Protein AF-0000000083256290 (afdb_homodimer)

Organism: NCBI:txid94136

InterPro domains:
  IPR003718 OsmC/Ohr conserved domain [PF02566] (26-120)
  IPR015946 K homology domain-like, alpha/beta [G3DSA:3.30.300.20] (1-126)
  IPR036102 OsmC/Ohr superfamily [SSF82784] (23-125)

pLDDT: mean 97.69, std 2.99, range [79.75, 98.94]

Sequence (258 aa):
MKFNVTDQHVTTDLEYDQLVISGDESEGFRPFQLMMSSLAGCSVLVYKRILQKQKIEYDEMTVEAEVQRSDDAVNKIEKVNLHFKVTGHNLNEEKLQKSLNTASKNCSMVQSVVPTIEVEETVEAINKEMKFNVTDQHVTTDLEYDQLVISGDESEGFRPFQLMMSSLAGCSVLVYKRILQKQKIEYDEMTVEAEVQRSDDAVNKIEKVNLHFKVTGHNLNEEKLQKSLNTASKNCSMVQSVVPTIEVEETVEAINKE

Foldseek 3Di:
DDWDDDPAWIWDQDPVGIATEGPDVVRHPHPVNVLQCLLQVLLVVLLVVLCVVVVNDFDDKDWDKDFDFDPDPVGHTAEIEIEMETEHAPDDQVVSAVSSVVSCVVRPSNVVCPPSYHYHYHYDYHHDD/DDWDDDPAWIWDQDPVGIATEGPDVVRHPHPVNVLQCLLQVLLVVLLVVLCVVVVNDFDDKDWDKDFDFDPDPVGHTAEIEIEMETEHAPDDQVVSQVSSVVSCVVRPSNVVCPPSYHYHYHYDYHHDD

Structure (mmCIF, N/CA/C/O backbone):
data_AF-0000000083256290-model_v1
#
loop_
_entity.id
_entity.type
_entity.pdbx_description
1 polymer 'Osmotically inducible protein C'
#
loop_
_atom_site.group_PDB
_atom_site.id
_atom_site.type_symbol
_atom_site.label_atom_id
_atom_site.label_alt_id
_atom_site.label_comp_id
_atom_site.label_asym_id
_atom_site.label_entity_id
_atom_site.label_seq_id
_atom_site.pdbx_PDB_ins_code
_atom_site.Cartn_x
_atom_site.Cartn_y
_atom_site.Cartn_z
_atom_site.occupancy
_atom_site.B_iso_or_equiv
_atom_site.auth_seq_id
_atom_site.auth_comp_id
_atom_site.auth_asym_id
_atom_site.auth_atom_id
_atom_site.pdbx_PDB_model_num
ATOM 1 N N . MET A 1 1 ? -2.695 11.242 -8.047 1 97.75 1 MET A N 1
ATOM 2 C CA . MET A 1 1 ? -3.895 10.906 -7.281 1 97.75 1 MET A CA 1
ATOM 3 C C . MET A 1 1 ? -4.207 12 -6.262 1 97.75 1 MET A C 1
ATOM 5 O O . MET A 1 1 ? -3.297 12.656 -5.754 1 97.75 1 MET A O 1
ATOM 9 N N . LYS A 1 2 ? -5.488 12.148 -6.059 1 98.75 2 LYS A N 1
ATOM 10 C CA . LYS A 1 2 ? -5.918 13.172 -5.102 1 98.75 2 LYS A CA 1
ATOM 11 C C . LYS A 1 2 ? -6.691 12.547 -3.943 1 98.75 2 LYS A C 1
ATOM 13 O O . LYS A 1 2 ? -7.531 11.672 -4.148 1 98.75 2 LYS A O 1
ATOM 18 N N . PHE A 1 3 ? -6.367 13.031 -2.762 1 98.88 3 PHE A N 1
ATOM 19 C CA . PHE A 1 3 ? -7.023 12.57 -1.542 1 98.88 3 PHE A CA 1
ATOM 20 C C . PHE A 1 3 ? -7.734 13.719 -0.842 1 98.88 3 PHE A C 1
ATOM 22 O O . PHE A 1 3 ? -7.168 14.805 -0.681 1 98.88 3 PHE A O 1
ATOM 29 N N . ASN A 1 4 ? 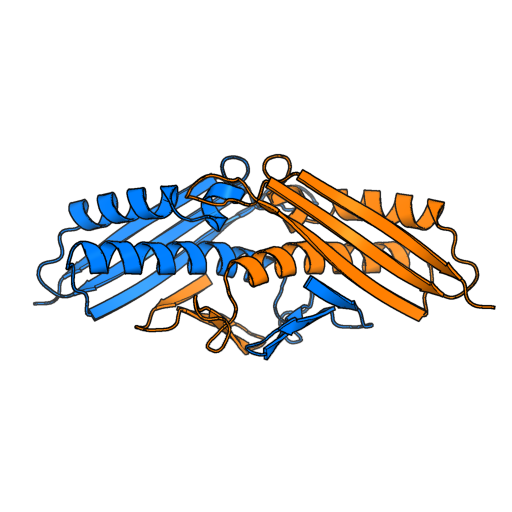-8.914 13.477 -0.426 1 98.38 4 ASN A N 1
ATOM 30 C CA . ASN A 1 4 ? -9.695 14.43 0.359 1 98.38 4 ASN A CA 1
ATOM 31 C C . ASN A 1 4 ? -9.742 14.031 1.832 1 98.38 4 ASN A C 1
ATOM 33 O O . ASN A 1 4 ? -10.031 12.875 2.16 1 98.38 4 ASN A O 1
ATOM 37 N N . VAL A 1 5 ? -9.516 14.953 2.652 1 97.19 5 VAL A N 1
ATOM 38 C CA . VAL A 1 5 ? -9.422 14.672 4.082 1 97.19 5 VAL A CA 1
ATOM 39 C C . VAL A 1 5 ? -10.633 15.258 4.801 1 97.19 5 VAL A C 1
ATOM 41 O O . VAL A 1 5 ? -10.891 16.453 4.727 1 97.19 5 VAL A O 1
ATOM 44 N N . THR A 1 6 ? -11.305 14.492 5.457 1 87.62 6 THR A N 1
ATOM 45 C CA . THR A 1 6 ? -12.383 14.938 6.336 1 87.62 6 THR A CA 1
ATOM 46 C C . THR A 1 6 ? -12.062 14.617 7.793 1 87.62 6 THR A C 1
ATOM 48 O O . THR A 1 6 ? -10.953 14.164 8.102 1 87.62 6 THR A O 1
ATOM 51 N N . ASP A 1 7 ? -12.906 14.93 8.734 1 80.38 7 ASP A N 1
ATOM 52 C CA . ASP A 1 7 ? -12.641 14.727 10.156 1 80.38 7 ASP A CA 1
ATOM 53 C C . ASP A 1 7 ? -12.375 13.258 10.461 1 80.38 7 ASP A C 1
ATOM 55 O O . ASP A 1 7 ? -11.531 12.93 11.289 1 80.38 7 ASP A O 1
ATOM 59 N N . GLN A 1 8 ? -13.07 12.469 9.758 1 79.75 8 GLN A N 1
ATOM 60 C CA . GLN A 1 8 ? -12.984 11.07 10.18 1 79.75 8 GLN A CA 1
ATOM 61 C C . GLN A 1 8 ? -12.25 10.227 9.133 1 79.75 8 GLN A C 1
ATOM 63 O O . GLN A 1 8 ? -11.688 9.18 9.461 1 79.75 8 GLN A O 1
ATOM 68 N N . HIS A 1 9 ? -12.312 10.695 7.879 1 90.81 9 HIS A N 1
ATOM 69 C CA . HIS A 1 9 ? -11.891 9.812 6.805 1 90.81 9 HIS A CA 1
ATOM 70 C C . HIS A 1 9 ? -10.961 10.531 5.832 1 90.81 9 HIS A C 1
ATOM 72 O O . HIS A 1 9 ? -10.992 11.758 5.727 1 90.81 9 HIS A O 1
ATOM 78 N N . VAL A 1 10 ? -10.109 9.773 5.25 1 98.25 10 VAL A N 1
ATOM 79 C CA . VAL A 1 10 ? -9.398 10.148 4.031 1 98.25 10 VAL A CA 1
ATOM 80 C C . VAL A 1 10 ? -9.992 9.391 2.84 1 98.25 10 VAL A C 1
ATOM 82 O O . VAL A 1 10 ? -10.188 8.18 2.904 1 98.25 10 VAL A O 1
ATOM 85 N N . THR A 1 11 ? -10.336 10.109 1.812 1 98.69 11 THR A N 1
ATOM 86 C CA . THR A 1 11 ? -10.953 9.414 0.689 1 98.69 11 THR A CA 1
ATOM 87 C C . THR A 1 11 ? -10.25 9.773 -0.619 1 98.69 11 THR A C 1
ATOM 89 O O . THR A 1 11 ? -9.664 10.852 -0.74 1 98.69 11 THR A O 1
ATOM 92 N N . THR A 1 12 ? -10.281 8.906 -1.549 1 98.75 12 THR A N 1
ATOM 93 C CA . THR A 1 12 ? -9.883 9.148 -2.932 1 98.75 12 THR A CA 1
ATOM 94 C C . THR A 1 12 ? -10.859 8.492 -3.9 1 98.75 12 THR A C 1
ATOM 96 O O . THR A 1 12 ? -11.328 7.375 -3.658 1 98.75 12 THR A O 1
ATOM 99 N N . ASP A 1 13 ? -11.234 9.195 -4.934 1 98.31 13 ASP A N 1
ATOM 100 C CA . ASP A 1 13 ? -12.141 8.688 -5.957 1 98.31 13 ASP A CA 1
ATOM 101 C C . ASP A 1 13 ? -11.367 8.07 -7.121 1 98.31 13 ASP A C 1
ATOM 103 O O . ASP A 1 13 ? -10.586 8.75 -7.781 1 98.31 13 ASP A O 1
ATOM 107 N N . LEU A 1 14 ? -11.656 6.77 -7.293 1 98.62 14 LEU A N 1
ATOM 108 C CA . LEU A 1 14 ? -11 6.039 -8.367 1 98.62 14 LEU A CA 1
ATOM 109 C C . LEU A 1 14 ? -12.023 5.465 -9.344 1 98.62 14 LEU A C 1
ATOM 111 O O . LEU A 1 14 ? -13.234 5.543 -9.094 1 98.62 14 LEU A O 1
ATOM 115 N N . GLU A 1 15 ? -11.578 4.949 -10.469 1 98.25 15 GLU A N 1
ATOM 116 C CA . GLU A 1 15 ? -12.477 4.438 -11.508 1 98.25 15 GLU A CA 1
ATOM 117 C C . GLU A 1 15 ? -13.391 3.348 -10.953 1 98.25 15 GLU A C 1
ATOM 119 O O . GLU A 1 15 ? -14.594 3.344 -11.227 1 98.25 15 GLU A O 1
ATOM 124 N N . TYR A 1 16 ? -12.875 2.451 -10.219 1 98.25 16 TYR A N 1
ATOM 125 C CA . TYR A 1 16 ? -13.625 1.317 -9.688 1 98.25 16 TYR A CA 1
ATOM 126 C C . TYR A 1 16 ? -14.633 1.772 -8.641 1 98.25 16 TYR A C 1
ATOM 128 O O . TYR A 1 16 ? -15.797 1.353 -8.664 1 98.25 16 TYR A O 1
ATOM 136 N N . ASP A 1 17 ? -14.102 2.604 -7.695 1 98.38 17 ASP A N 1
ATOM 137 C CA . ASP A 1 17 ? -14.914 3.055 -6.57 1 98.38 17 ASP A CA 1
ATOM 138 C C . ASP A 1 17 ? -14.172 4.102 -5.738 1 98.38 17 ASP A C 1
ATOM 140 O O . ASP A 1 17 ? -13.031 4.438 -6.039 1 98.38 17 ASP A O 1
ATOM 144 N N . GLN A 1 18 ? -14.938 4.605 -4.758 1 98.38 18 GLN A N 1
ATOM 145 C CA . GLN A 1 18 ? -14.266 5.426 -3.75 1 98.38 18 GLN A CA 1
ATOM 146 C C . GLN A 1 18 ? -13.578 4.555 -2.705 1 98.38 18 GLN A C 1
ATOM 148 O O . GLN A 1 18 ? -14.133 3.553 -2.254 1 98.38 18 GLN A O 1
ATOM 153 N N . LEU A 1 19 ? -12.375 4.875 -2.441 1 98.69 19 LEU A N 1
ATOM 154 C CA . LEU A 1 19 ? -11.633 4.223 -1.366 1 98.69 19 LEU A CA 1
ATOM 155 C C . LEU A 1 19 ? -11.672 5.062 -0.095 1 98.69 19 LEU A C 1
ATOM 157 O O . LEU A 1 19 ? -11.312 6.242 -0.115 1 98.69 19 LEU A O 1
ATOM 161 N N . VAL A 1 20 ? -12.148 4.496 1.01 1 98.75 20 VAL A N 1
ATOM 162 C CA . VAL A 1 20 ? -12.227 5.168 2.303 1 98.75 20 VAL A CA 1
ATOM 163 C C . VAL A 1 20 ? -11.125 4.645 3.223 1 98.75 20 VAL A C 1
ATOM 165 O O . VAL A 1 20 ? -11.008 3.436 3.438 1 98.75 20 VAL A O 1
ATOM 168 N N . ILE A 1 21 ? -10.32 5.496 3.738 1 98.81 21 ILE A N 1
ATOM 169 C CA . ILE A 1 21 ? -9.188 5.168 4.594 1 98.81 21 ILE A CA 1
ATOM 170 C C . ILE A 1 21 ? -9.422 5.723 5.996 1 98.81 21 ILE A C 1
ATOM 172 O O . ILE A 1 21 ? -9.805 6.883 6.156 1 98.81 21 ILE A O 1
ATOM 176 N N . SER A 1 22 ? -9.203 4.906 7.023 1 98.31 22 SER A N 1
ATOM 177 C CA . SER A 1 22 ? -9.422 5.32 8.406 1 98.31 22 SER A CA 1
ATOM 178 C C . SER A 1 22 ? -8.492 4.586 9.359 1 98.31 22 SER A C 1
ATOM 180 O O . SER A 1 22 ? -7.992 3.502 9.039 1 98.31 22 SER A O 1
ATOM 182 N N . GLY A 1 23 ? -8.172 5.254 10.445 1 96.12 23 GLY A N 1
ATOM 183 C CA . GLY A 1 23 ? -7.48 4.559 11.516 1 96.12 23 GLY A CA 1
ATOM 184 C C . GLY A 1 23 ? -8.352 3.551 12.242 1 96.12 23 GLY A C 1
ATOM 185 O O . GLY A 1 23 ? -7.848 2.633 12.891 1 96.12 23 GLY A O 1
ATOM 186 N N . ASP A 1 24 ? -9.648 3.76 12.164 1 95.94 24 ASP A N 1
ATOM 187 C CA . ASP A 1 24 ? -10.641 2.836 12.711 1 95.94 24 ASP A CA 1
ATOM 188 C C . ASP A 1 24 ? -11.109 1.843 11.648 1 95.94 24 ASP A C 1
ATOM 190 O O . ASP A 1 24 ? -11.773 2.223 10.68 1 95.94 24 ASP A O 1
ATOM 194 N N . GLU A 1 25 ? -10.852 0.589 11.852 1 96.06 25 GLU A N 1
ATOM 195 C CA . GLU A 1 25 ? -11.062 -0.43 10.828 1 96.06 25 GLU A CA 1
ATOM 196 C C . GLU A 1 25 ? -12.547 -0.651 10.562 1 96.06 25 GLU A C 1
ATOM 198 O O . GLU A 1 25 ? -12.922 -1.276 9.57 1 96.06 25 GLU A O 1
ATOM 203 N N . SER A 1 26 ? -13.43 -0.133 11.453 1 97.19 26 SER A N 1
ATOM 204 C CA . SER A 1 26 ? -14.867 -0.246 11.211 1 97.19 26 SER A CA 1
ATOM 205 C C . SER A 1 26 ? -15.367 0.887 10.32 1 97.19 26 SER A C 1
ATOM 207 O O . SER A 1 26 ? -16.484 0.824 9.789 1 97.19 26 SER A O 1
ATOM 209 N N . GLU A 1 27 ? -14.547 1.894 10.086 1 97.38 27 GLU A N 1
ATOM 210 C CA . GLU A 1 27 ? -15 3.09 9.375 1 97.38 27 GLU A CA 1
ATOM 211 C C . GLU A 1 27 ? -14.281 3.238 8.039 1 97.38 27 GLU A C 1
ATOM 213 O O . GLU A 1 27 ? -14.586 4.152 7.266 1 97.38 27 GLU A O 1
ATOM 218 N N . GLY A 1 28 ? -13.328 2.438 7.695 1 98.19 28 GLY A N 1
ATOM 219 C CA . GLY A 1 28 ? -12.531 2.461 6.48 1 98.19 28 GLY A CA 1
ATOM 220 C C . GLY A 1 28 ? -11.398 1.451 6.492 1 98.19 28 GLY A C 1
ATOM 221 O O . GLY A 1 28 ? -11.18 0.77 7.496 1 98.19 28 GLY A O 1
ATOM 222 N N . PHE A 1 29 ? -10.688 1.367 5.371 1 98.81 29 PHE A N 1
ATOM 223 C CA . PHE A 1 29 ? -9.516 0.507 5.297 1 98.81 29 PHE A CA 1
ATOM 224 C C . PHE A 1 29 ? -8.32 1.159 5.984 1 98.81 29 PHE A C 1
ATOM 226 O O . PHE A 1 29 ? -8.055 2.348 5.785 1 98.81 29 PHE A O 1
ATOM 233 N N . ARG A 1 30 ? -7.629 0.439 6.785 1 98.56 30 ARG A N 1
ATOM 234 C CA . ARG A 1 30 ? -6.426 0.954 7.43 1 98.56 30 ARG A CA 1
ATOM 235 C C . ARG A 1 30 ? -5.258 1 6.449 1 98.56 30 ARG A C 1
ATOM 237 O O . ARG A 1 30 ? -5.141 0.14 5.578 1 98.56 30 ARG A O 1
ATOM 244 N N . PRO A 1 31 ? -4.367 1.972 6.66 1 98.75 31 PRO A N 1
ATOM 245 C CA . PRO A 1 31 ? -3.205 2.057 5.773 1 98.75 31 PRO A CA 1
ATOM 246 C C . PRO A 1 31 ? -2.4 0.76 5.727 1 98.75 31 PRO A C 1
ATOM 248 O O . PRO A 1 31 ? -1.951 0.347 4.656 1 98.75 31 PRO A O 1
ATOM 251 N N . PHE A 1 32 ? -2.246 0.074 6.812 1 98.88 32 PHE A N 1
ATOM 252 C CA . PHE A 1 32 ? -1.541 -1.201 6.871 1 98.88 32 PHE A CA 1
ATOM 253 C C . PHE A 1 32 ? -2.211 -2.232 5.969 1 98.88 32 PHE A C 1
ATOM 255 O O . PHE A 1 32 ? -1.539 -2.926 5.203 1 98.88 32 PHE A O 1
ATOM 262 N N . GLN A 1 33 ? -3.484 -2.318 6.066 1 98.94 33 GLN A N 1
ATOM 263 C CA . GLN A 1 33 ? -4.246 -3.248 5.238 1 98.94 33 GLN A CA 1
ATOM 264 C C . GLN A 1 33 ? -4.039 -2.957 3.756 1 98.94 33 GLN A C 1
ATOM 266 O O . GLN A 1 33 ? -3.904 -3.881 2.951 1 98.94 33 GLN A O 1
ATOM 271 N N . LEU A 1 34 ? -4.016 -1.672 3.418 1 98.94 34 LEU A N 1
ATOM 272 C CA . LEU A 1 34 ? -3.826 -1.261 2.031 1 98.94 34 LEU A CA 1
ATOM 273 C C . LEU A 1 34 ? -2.418 -1.599 1.555 1 98.94 34 LEU A C 1
ATOM 275 O O . LEU A 1 34 ? -2.229 -2.018 0.41 1 98.94 34 LEU A O 1
ATOM 279 N N . MET A 1 35 ? -1.383 -1.467 2.379 1 98.94 35 MET A N 1
ATOM 280 C CA . MET A 1 35 ? -0.012 -1.845 2.045 1 98.94 35 MET A CA 1
ATOM 281 C C . MET A 1 35 ? 0.084 -3.338 1.748 1 98.94 35 MET A C 1
ATOM 283 O O . MET A 1 35 ? 0.618 -3.734 0.711 1 98.94 35 MET A O 1
ATOM 287 N N . MET A 1 36 ? -0.493 -4.137 2.604 1 98.94 36 MET A N 1
ATOM 288 C CA . MET A 1 36 ? -0.457 -5.586 2.422 1 98.94 36 MET A CA 1
ATOM 289 C C . MET A 1 36 ? -1.203 -5.996 1.157 1 98.94 36 MET A C 1
ATOM 291 O O . MET A 1 36 ? -0.748 -6.871 0.418 1 98.94 36 MET A O 1
ATOM 295 N N . SER A 1 37 ? -2.309 -5.336 0.936 1 98.94 37 SER A N 1
ATOM 296 C CA . SER A 1 37 ? -3.119 -5.645 -0.238 1 98.94 37 SER A CA 1
ATOM 297 C C . SER A 1 37 ? -2.396 -5.258 -1.524 1 98.94 37 SER A C 1
ATOM 299 O O . SER A 1 37 ? -2.537 -5.934 -2.547 1 98.94 37 SER A O 1
ATOM 301 N N . SER A 1 38 ? -1.709 -4.156 -1.472 1 98.94 38 SER A N 1
ATOM 302 C CA . SER A 1 38 ? -0.907 -3.74 -2.617 1 98.94 38 SER A CA 1
ATOM 303 C C . SER A 1 38 ? 0.155 -4.781 -2.957 1 98.94 38 SER A C 1
ATOM 305 O O . SER A 1 38 ? 0.247 -5.23 -4.102 1 98.94 38 SER A O 1
ATOM 307 N N . LEU A 1 39 ? 0.9 -5.246 -1.945 1 98.94 39 LEU A N 1
ATOM 308 C CA . LEU A 1 39 ? 1.988 -6.195 -2.146 1 98.94 39 LEU A CA 1
ATOM 309 C C . LEU A 1 39 ? 1.449 -7.555 -2.584 1 98.94 39 LEU A C 1
ATOM 311 O O . LEU A 1 39 ? 1.878 -8.102 -3.604 1 98.94 39 LEU A O 1
ATOM 315 N N . ALA A 1 40 ? 0.493 -8.055 -1.849 1 98.88 40 ALA A N 1
ATOM 316 C CA . ALA A 1 40 ? -0.068 -9.367 -2.16 1 98.88 40 ALA A CA 1
ATOM 317 C C . ALA A 1 40 ? -0.78 -9.352 -3.51 1 98.88 40 ALA A C 1
ATOM 319 O O . ALA A 1 40 ? -0.59 -10.258 -4.328 1 98.88 40 ALA A O 1
ATOM 320 N N . GLY A 1 41 ? -1.58 -8.312 -3.719 1 98.69 41 GLY A N 1
ATOM 321 C CA . GLY A 1 41 ? -2.316 -8.211 -4.969 1 98.69 41 GLY A CA 1
ATOM 322 C C . GLY A 1 41 ? -1.418 -8.164 -6.188 1 98.69 41 GLY A C 1
ATOM 323 O O . GLY A 1 41 ? -1.675 -8.852 -7.184 1 98.69 41 GLY A O 1
ATOM 324 N N . CYS A 1 42 ? -0.399 -7.34 -6.152 1 98.56 42 CYS A N 1
ATOM 325 C CA . CYS A 1 42 ? 0.537 -7.234 -7.266 1 98.56 42 CYS A CA 1
ATOM 326 C C . CYS A 1 42 ? 1.238 -8.562 -7.516 1 98.56 42 CYS A C 1
ATOM 328 O O . CYS A 1 42 ? 1.365 -9 -8.664 1 98.56 42 CYS A O 1
ATOM 330 N N . SER A 1 43 ? 1.744 -9.164 -6.418 1 98.62 43 SER A N 1
ATOM 331 C CA . SER A 1 43 ? 2.436 -10.445 -6.539 1 98.62 43 SER A CA 1
ATOM 332 C C . SER A 1 43 ? 1.542 -11.492 -7.188 1 98.62 43 SER A C 1
ATOM 334 O O . SER A 1 43 ? 1.98 -12.227 -8.078 1 98.62 43 SER A O 1
ATOM 336 N N . VAL A 1 44 ? 0.301 -11.555 -6.781 1 98.75 44 VAL A N 1
ATOM 337 C CA . VAL A 1 44 ? -0.639 -12.539 -7.301 1 98.75 44 VAL A CA 1
ATOM 338 C C . VAL A 1 44 ? -0.889 -12.281 -8.789 1 98.75 44 VAL A C 1
ATOM 340 O O . VAL A 1 44 ? -0.888 -13.219 -9.594 1 98.75 44 VAL A O 1
ATOM 343 N N . LEU A 1 45 ? -1.131 -11.055 -9.156 1 98.12 45 LEU A N 1
ATOM 344 C CA . LEU A 1 45 ? -1.463 -10.719 -10.531 1 98.12 45 LEU A CA 1
ATOM 345 C C . LEU A 1 45 ? -0.315 -11.078 -11.469 1 98.12 45 LEU A C 1
ATOM 347 O O . LEU A 1 45 ? -0.539 -11.625 -12.555 1 98.12 45 LEU A O 1
ATOM 351 N N . VAL A 1 46 ? 0.908 -10.75 -11.109 1 98.19 46 VAL A N 1
ATOM 352 C CA . VAL A 1 46 ? 2.066 -11.094 -11.93 1 98.19 46 VAL A CA 1
ATOM 353 C C . VAL A 1 46 ? 2.225 -12.609 -11.977 1 98.19 46 VAL A C 1
ATOM 355 O O . VAL A 1 46 ? 2.494 -13.18 -13.039 1 98.19 46 VAL A O 1
ATOM 358 N N . TYR A 1 47 ? 2.016 -13.25 -10.805 1 98.69 47 TYR A N 1
ATOM 359 C CA . TYR A 1 47 ? 2.139 -14.703 -10.719 1 98.69 47 TYR A CA 1
ATOM 360 C C . TYR A 1 47 ? 1.142 -15.383 -11.648 1 98.69 47 TYR A C 1
ATOM 362 O O . TYR A 1 47 ? 1.502 -16.297 -12.391 1 98.69 47 TYR A O 1
ATOM 370 N N . LYS A 1 48 ? -0.045 -14.969 -11.656 1 97.94 48 LYS A N 1
ATOM 371 C CA . LYS A 1 48 ? -1.076 -15.523 -12.531 1 97.94 48 LYS A CA 1
ATOM 372 C C . LYS A 1 48 ? -0.669 -15.414 -13.992 1 97.94 48 LYS A C 1
ATOM 374 O O . LYS A 1 48 ? -0.854 -16.359 -14.766 1 97.94 48 LYS A O 1
ATOM 379 N N . ARG A 1 49 ? -0.152 -14.297 -14.344 1 97.06 49 ARG A N 1
ATOM 380 C CA . ARG A 1 49 ? 0.268 -14.086 -15.727 1 97.06 49 ARG A CA 1
ATOM 381 C C . ARG A 1 49 ? 1.367 -15.062 -16.125 1 97.06 49 ARG A C 1
ATOM 383 O O . ARG A 1 49 ? 1.348 -15.617 -17.219 1 97.06 49 ARG A O 1
ATOM 390 N N . ILE A 1 50 ? 2.281 -15.219 -15.25 1 98.25 50 ILE A N 1
ATOM 391 C CA . ILE A 1 50 ? 3.41 -16.094 -15.523 1 98.25 50 ILE A CA 1
ATOM 392 C C . ILE A 1 50 ? 2.92 -17.547 -15.641 1 98.25 50 ILE A C 1
ATOM 394 O O . ILE A 1 50 ? 3.316 -18.266 -16.562 1 98.25 50 ILE A O 1
ATOM 398 N N . LEU A 1 51 ? 2.045 -17.969 -14.719 1 97.88 51 LEU A N 1
ATOM 399 C CA . LEU A 1 51 ? 1.493 -19.328 -14.781 1 97.88 51 LEU A CA 1
ATOM 400 C C . LEU A 1 51 ? 0.741 -19.531 -16.094 1 97.88 51 LEU A C 1
ATOM 402 O O . LEU A 1 51 ? 0.852 -20.594 -16.703 1 97.88 51 LEU A O 1
ATOM 406 N N . GLN A 1 52 ? -0.006 -18.547 -16.453 1 97.12 52 GLN A N 1
ATOM 407 C CA . GLN A 1 52 ? -0.746 -18.609 -17.719 1 97.12 52 GLN A CA 1
ATOM 408 C C . GLN A 1 52 ? 0.2 -18.781 -18.906 1 97.12 52 GLN A C 1
ATOM 410 O O . GLN A 1 52 ? -0.038 -19.609 -19.781 1 97.12 52 GLN A O 1
ATOM 415 N N . LYS A 1 53 ? 1.238 -18.031 -18.938 1 97.88 53 LYS A N 1
ATOM 416 C CA . LYS A 1 53 ? 2.229 -18.094 -20.016 1 97.88 53 LYS A CA 1
ATOM 417 C C . LYS A 1 53 ? 2.877 -19.484 -20.078 1 97.88 53 LYS A C 1
ATOM 419 O O . LYS A 1 53 ? 3.211 -19.969 -21.156 1 97.88 53 LYS A O 1
ATOM 424 N N . GLN A 1 54 ? 3.025 -20.078 -18.953 1 97.75 54 GLN A N 1
ATOM 425 C CA . GLN A 1 54 ? 3.668 -21.391 -18.859 1 97.75 54 GLN A CA 1
ATOM 426 C C . GLN A 1 54 ? 2.652 -22.516 -19 1 97.75 54 GLN A C 1
ATOM 428 O O . GLN A 1 54 ? 3.006 -23.688 -18.906 1 97.75 54 GLN A O 1
ATOM 433 N N . LYS A 1 55 ? 1.395 -22.141 -19.078 1 97.31 55 LYS A N 1
ATOM 434 C CA . LYS A 1 55 ? 0.292 -23.078 -19.266 1 97.31 55 LYS A CA 1
ATOM 435 C C . LYS A 1 55 ? 0.128 -23.984 -18.047 1 97.31 55 LYS A C 1
ATOM 437 O O . LYS A 1 55 ? -0.164 -25.172 -18.188 1 97.31 55 LYS A O 1
ATOM 442 N N . ILE A 1 56 ? 0.43 -23.438 -16.969 1 97.25 56 ILE A N 1
ATOM 443 C CA . ILE A 1 56 ? 0.189 -24.156 -15.727 1 97.25 56 ILE A CA 1
ATOM 444 C C . ILE A 1 56 ? -1.234 -23.875 -15.242 1 97.25 56 ILE A C 1
ATOM 446 O O . ILE A 1 56 ? -1.585 -22.734 -14.938 1 97.25 56 ILE A O 1
ATOM 450 N N . GLU A 1 57 ? -1.966 -24.922 -15.141 1 96.06 57 GLU A N 1
ATOM 451 C CA . GLU A 1 57 ? -3.352 -24.797 -14.695 1 96.06 57 GLU A CA 1
ATOM 452 C C . GLU A 1 57 ? -3.482 -25.125 -13.203 1 96.06 57 GLU A C 1
ATOM 454 O O . GLU A 1 57 ? -2.725 -25.938 -12.672 1 96.06 57 GLU A O 1
ATOM 459 N N . TYR A 1 58 ? -4.375 -24.469 -12.594 1 97.12 58 TYR A N 1
ATOM 460 C CA . TYR A 1 58 ? -4.707 -24.734 -11.195 1 97.12 58 TYR A CA 1
ATOM 461 C C . TYR A 1 58 ? -6.184 -24.469 -10.93 1 97.12 58 TYR A C 1
ATOM 463 O O . TYR A 1 58 ? -6.871 -23.844 -11.75 1 97.12 58 TYR A O 1
ATOM 471 N N . ASP A 1 59 ? -6.77 -24.984 -9.828 1 96.06 59 ASP A N 1
ATOM 472 C CA . ASP A 1 59 ? -8.188 -24.859 -9.492 1 96.06 59 ASP A CA 1
ATOM 473 C C . ASP A 1 59 ? -8.43 -23.672 -8.57 1 96.06 59 ASP A C 1
ATOM 475 O O . ASP A 1 59 ? -9.398 -22.922 -8.758 1 96.06 59 ASP A O 1
ATOM 479 N N . GLU A 1 60 ? -7.602 -23.594 -7.477 1 96.5 60 GLU A N 1
ATOM 480 C CA . GLU A 1 60 ? -7.758 -22.562 -6.449 1 96.5 60 GLU A CA 1
ATOM 481 C C . GLU A 1 60 ? -6.402 -22.031 -5.988 1 96.5 60 GLU A C 1
ATOM 483 O O . GLU A 1 60 ? -5.41 -22.766 -5.988 1 96.5 60 GLU A O 1
ATOM 488 N N . MET A 1 61 ? -6.438 -20.812 -5.641 1 98.31 61 MET A N 1
ATOM 489 C CA . MET A 1 61 ? -5.238 -20.219 -5.066 1 98.31 61 MET A CA 1
ATOM 490 C C . MET A 1 61 ? -5.602 -19.25 -3.947 1 98.31 61 MET A C 1
ATOM 492 O O . MET A 1 61 ? -6.551 -18.469 -4.074 1 98.31 61 MET A O 1
ATOM 496 N N . THR A 1 62 ? -4.914 -19.312 -2.863 1 98.75 62 THR A N 1
ATOM 497 C CA . THR A 1 62 ? -5.02 -18.359 -1.762 1 98.75 62 THR A CA 1
ATOM 498 C C . THR A 1 62 ? -3.637 -17.891 -1.317 1 98.75 62 THR A C 1
ATOM 500 O O . THR A 1 62 ? -2.631 -18.547 -1.605 1 98.75 62 THR A O 1
ATOM 503 N N . VAL A 1 63 ? -3.617 -16.781 -0.687 1 98.88 63 VAL A N 1
ATOM 504 C CA . VAL A 1 63 ? -2.369 -16.25 -0.16 1 98.88 63 VAL A CA 1
ATOM 505 C C . VAL A 1 63 ? -2.564 -15.812 1.291 1 98.88 63 VAL A C 1
ATOM 507 O O . VAL A 1 63 ? -3.557 -15.164 1.621 1 98.88 63 VAL A O 1
ATOM 510 N N . GLU A 1 64 ? -1.659 -16.188 2.096 1 98.88 64 GLU A N 1
ATOM 511 C CA . GLU A 1 64 ? -1.601 -15.711 3.471 1 98.88 64 GLU A CA 1
ATOM 512 C C . GLU A 1 64 ? -0.428 -14.75 3.67 1 98.88 64 GLU A C 1
ATOM 514 O O . GLU A 1 64 ? 0.708 -15.07 3.312 1 98.88 64 GLU A O 1
ATOM 519 N N . ALA A 1 65 ? -0.782 -13.609 4.234 1 98.88 65 ALA A N 1
ATOM 520 C CA . ALA A 1 65 ? 0.239 -12.602 4.496 1 98.88 65 ALA A CA 1
ATOM 521 C C . ALA A 1 65 ? 0.503 -12.461 5.992 1 98.88 65 ALA A C 1
ATOM 523 O O . ALA A 1 65 ? -0.425 -12.242 6.777 1 98.88 65 ALA A O 1
ATOM 524 N N . GLU A 1 66 ? 1.749 -12.609 6.348 1 98.69 66 GLU A N 1
ATOM 525 C CA . GLU A 1 66 ? 2.217 -12.375 7.707 1 98.69 66 GLU A CA 1
ATOM 526 C C . GLU A 1 66 ? 3.252 -11.25 7.75 1 98.69 66 GLU A C 1
ATOM 528 O O . GLU A 1 66 ? 4.027 -11.086 6.809 1 98.69 66 GLU A O 1
ATOM 533 N N . VAL A 1 67 ? 3.24 -10.547 8.875 1 98.81 67 VAL A N 1
ATOM 534 C CA . VAL A 1 67 ? 4.082 -9.352 8.914 1 98.81 67 VAL A CA 1
ATOM 535 C C . VAL A 1 67 ? 4.871 -9.32 10.227 1 98.81 67 VAL A C 1
ATOM 537 O O . VAL A 1 67 ? 4.383 -9.789 11.258 1 98.81 67 VAL A O 1
ATOM 540 N N . GLN A 1 68 ? 6.094 -8.93 10.164 1 98.75 68 GLN A N 1
ATOM 541 C CA . GLN A 1 68 ? 6.895 -8.539 11.312 1 98.75 68 GLN A CA 1
ATOM 542 C C . GLN A 1 68 ? 7.117 -7.027 11.336 1 98.75 68 GLN A C 1
ATOM 544 O O . GLN A 1 68 ? 7.578 -6.449 10.352 1 98.75 68 GLN A O 1
ATOM 549 N N . ARG A 1 69 ? 6.816 -6.441 12.461 1 98.62 69 ARG A N 1
ATOM 550 C CA . ARG A 1 69 ? 6.984 -5 12.633 1 98.62 69 ARG A CA 1
ATOM 551 C C . ARG A 1 69 ? 8.062 -4.695 13.664 1 98.62 69 ARG A C 1
ATOM 553 O O . ARG A 1 69 ? 8.422 -5.555 14.477 1 98.62 69 ARG A O 1
ATOM 560 N N . SER A 1 70 ? 8.609 -3.465 13.547 1 98.5 70 SER A N 1
ATOM 561 C CA . SER A 1 70 ? 9.602 -3.039 14.523 1 98.5 70 SER A CA 1
ATOM 562 C C . SER A 1 70 ? 8.977 -2.848 15.906 1 98.5 70 SER A C 1
ATOM 564 O O . SER A 1 70 ? 7.777 -2.586 16.016 1 98.5 70 SER A O 1
ATOM 566 N N . ASP A 1 71 ? 9.742 -2.959 17.016 1 97.31 71 ASP A N 1
ATOM 567 C CA . ASP A 1 71 ? 9.242 -2.881 18.375 1 97.31 71 ASP A CA 1
ATOM 568 C C . ASP A 1 71 ? 9.336 -1.454 18.922 1 97.31 71 ASP A C 1
ATOM 570 O O . ASP A 1 71 ? 8.914 -1.182 20.047 1 97.31 71 ASP A O 1
ATOM 574 N N . ASP A 1 72 ? 9.664 -0.541 18.172 1 97.62 72 ASP A N 1
ATOM 575 C CA . ASP A 1 72 ? 9.719 0.849 18.609 1 97.62 72 ASP A CA 1
ATOM 576 C C . ASP A 1 72 ? 8.383 1.548 18.391 1 97.62 72 ASP A C 1
ATOM 578 O O . ASP A 1 72 ? 7.406 0.919 17.969 1 97.62 72 ASP A O 1
ATOM 582 N N . ALA A 1 73 ? 8.234 2.807 18.703 1 96.75 73 ALA A N 1
ATOM 583 C CA . ALA A 1 73 ? 6.98 3.557 18.688 1 96.75 73 ALA A CA 1
ATOM 584 C C . ALA A 1 73 ? 6.465 3.732 17.25 1 96.75 73 ALA A C 1
ATOM 586 O O . ALA A 1 73 ? 5.258 3.865 17.031 1 96.75 73 ALA A O 1
ATOM 587 N N . VAL A 1 74 ? 7.324 3.713 16.281 1 97.56 74 VAL A N 1
ATOM 588 C CA . VAL A 1 74 ? 6.922 3.934 14.891 1 97.56 74 VAL A CA 1
ATOM 589 C C . VAL A 1 74 ? 6.211 2.691 14.352 1 97.56 74 VAL A C 1
ATOM 591 O O . VAL A 1 74 ? 5.289 2.799 13.547 1 97.56 74 VAL A O 1
ATOM 594 N N . ASN A 1 75 ? 6.734 1.543 14.75 1 98.56 75 ASN A N 1
ATOM 595 C CA . ASN A 1 75 ? 6.102 0.271 14.422 1 98.56 75 ASN A CA 1
ATOM 596 C C . ASN A 1 75 ? 6.066 0.04 12.914 1 98.56 75 ASN A C 1
ATOM 598 O O . ASN A 1 75 ? 5.016 -0.293 12.359 1 98.56 75 ASN A O 1
ATOM 602 N N . LYS A 1 76 ? 7.16 0.248 12.227 1 98.75 76 LYS A N 1
ATOM 603 C CA . LYS A 1 76 ? 7.238 0.102 10.781 1 98.75 76 LYS A CA 1
ATOM 604 C C . LYS A 1 76 ? 7.254 -1.37 10.375 1 98.75 76 LYS A C 1
ATOM 606 O O . LYS A 1 76 ? 7.566 -2.24 11.188 1 98.75 76 LYS A O 1
ATOM 611 N N . ILE A 1 77 ? 6.938 -1.691 9.195 1 98.94 77 ILE A N 1
ATOM 612 C CA . ILE A 1 77 ? 7 -3.037 8.633 1 98.94 77 ILE A CA 1
ATOM 613 C C . ILE A 1 77 ? 8.445 -3.389 8.297 1 98.94 77 ILE A C 1
ATOM 615 O O . ILE A 1 77 ? 9.125 -2.643 7.582 1 98.94 77 ILE A O 1
ATOM 619 N N . GLU A 1 78 ? 8.914 -4.523 8.734 1 98.88 78 GLU A N 1
ATOM 620 C CA . GLU A 1 78 ? 10.289 -4.938 8.469 1 98.88 78 GLU A CA 1
ATOM 621 C C . GLU A 1 78 ? 10.336 -6.137 7.523 1 98.88 78 GLU A C 1
ATOM 623 O O . GLU A 1 78 ? 11.219 -6.234 6.676 1 98.88 78 GLU A O 1
ATOM 628 N N . LYS A 1 79 ? 9.375 -7.016 7.73 1 98.88 79 LYS A N 1
ATOM 629 C CA . LYS A 1 79 ? 9.336 -8.234 6.926 1 98.88 79 LYS A CA 1
ATOM 630 C C . LYS A 1 79 ? 7.898 -8.625 6.59 1 98.88 79 LYS A C 1
ATOM 632 O O . LYS A 1 79 ? 7 -8.492 7.422 1 98.88 79 LYS A O 1
ATOM 637 N N . VAL A 1 80 ? 7.664 -9.125 5.426 1 98.94 80 VAL A N 1
ATOM 638 C CA . VAL A 1 80 ? 6.387 -9.648 4.957 1 98.94 80 VAL A CA 1
ATOM 639 C C . VAL A 1 80 ? 6.586 -11.047 4.367 1 98.94 80 VAL A C 1
ATOM 641 O O . VAL A 1 80 ? 7.465 -11.258 3.529 1 98.94 80 VAL A O 1
ATOM 644 N N . ASN A 1 81 ? 5.887 -11.969 4.844 1 98.94 81 ASN A N 1
ATOM 645 C CA . ASN A 1 81 ? 5.828 -13.297 4.246 1 98.94 81 ASN A CA 1
ATOM 646 C C . ASN A 1 81 ? 4.512 -13.523 3.51 1 98.94 81 ASN A C 1
ATOM 648 O O . ASN A 1 81 ? 3.436 -13.438 4.109 1 98.94 81 ASN A O 1
ATOM 652 N N . LEU A 1 82 ? 4.566 -13.742 2.254 1 98.94 82 LEU A N 1
ATOM 653 C CA . LEU A 1 82 ? 3.422 -14.133 1.439 1 98.94 82 LEU A CA 1
ATOM 654 C C . LEU A 1 82 ? 3.475 -15.617 1.104 1 98.94 82 LEU A C 1
ATOM 656 O O . LEU A 1 82 ? 4.332 -16.047 0.331 1 98.94 82 LEU A O 1
ATOM 660 N N . HIS A 1 83 ? 2.602 -16.328 1.681 1 98.94 83 HIS A N 1
ATOM 661 C CA . HIS A 1 83 ? 2.555 -17.766 1.453 1 98.94 83 HIS A CA 1
ATOM 662 C C . HIS A 1 83 ? 1.401 -18.141 0.527 1 98.94 83 HIS A C 1
ATOM 664 O O . HIS A 1 83 ? 0.233 -18.016 0.902 1 98.94 83 HIS A O 1
ATOM 670 N N . PHE A 1 84 ? 1.743 -18.656 -0.592 1 98.94 84 PHE A N 1
ATOM 671 C CA . PHE A 1 84 ? 0.78 -19.047 -1.614 1 98.94 84 PHE A CA 1
ATOM 672 C C . PHE A 1 84 ? 0.383 -20.516 -1.451 1 98.94 84 PHE A C 1
ATOM 674 O O . PHE A 1 84 ? 1.241 -21.375 -1.261 1 98.94 84 PHE A O 1
ATOM 681 N N . LYS A 1 85 ? -0.853 -20.734 -1.505 1 98.81 85 LYS A N 1
ATOM 682 C CA . LYS A 1 85 ? -1.396 -22.094 -1.599 1 98.81 85 LYS A CA 1
ATOM 683 C C . LYS A 1 85 ? -2.102 -22.312 -2.934 1 98.81 85 LYS A C 1
ATOM 685 O O . LYS A 1 85 ? -3.127 -21.688 -3.209 1 98.81 85 LYS A O 1
ATOM 690 N N . VAL A 1 86 ? -1.611 -23.234 -3.674 1 98.56 86 VAL A N 1
ATOM 691 C CA . VAL A 1 86 ? -2.156 -23.516 -4.996 1 98.56 86 VAL A CA 1
ATOM 692 C C . VAL A 1 86 ? -2.719 -24.938 -5.031 1 98.56 86 VAL A C 1
ATOM 694 O O . VAL A 1 86 ? -2.004 -25.906 -4.754 1 98.56 86 V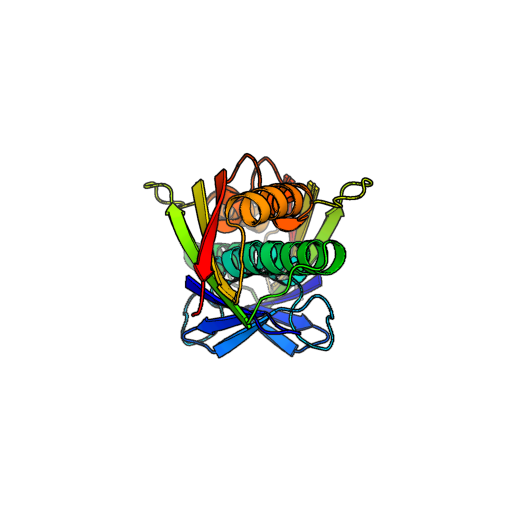AL A O 1
ATOM 697 N N . THR A 1 87 ? -3.967 -25.047 -5.383 1 98.31 87 THR A N 1
ATOM 698 C CA . THR A 1 87 ? -4.648 -26.328 -5.453 1 98.31 87 THR A CA 1
ATOM 699 C C . THR A 1 87 ? -4.949 -26.703 -6.902 1 98.31 87 THR A C 1
ATOM 701 O O . THR A 1 87 ? -5.449 -25.875 -7.672 1 98.31 87 THR A O 1
ATOM 704 N N . GLY A 1 88 ? -4.641 -27.875 -7.273 1 97.5 88 GLY A N 1
ATOM 705 C CA . GLY A 1 88 ? -4.91 -28.359 -8.617 1 97.5 88 GLY A CA 1
ATOM 706 C C . GLY A 1 88 ? -4.477 -29.797 -8.844 1 97.5 88 GLY A C 1
ATOM 707 O O . GLY A 1 88 ? -4.473 -30.594 -7.91 1 97.5 88 GLY A O 1
ATOM 708 N N . HIS A 1 89 ? -4.336 -30.188 -10.078 1 97.31 89 HIS A N 1
ATOM 709 C CA . HIS A 1 89 ? -3.914 -31.531 -10.461 1 97.31 89 HIS A CA 1
ATOM 710 C C . HIS A 1 89 ? -2.518 -31.516 -11.07 1 97.31 89 HIS A C 1
ATOM 712 O O . HIS A 1 89 ? -2.197 -30.641 -11.875 1 97.31 89 HIS A O 1
ATOM 718 N N . ASN A 1 90 ? -1.68 -32.469 -10.672 1 96.31 90 ASN A N 1
ATOM 719 C CA . ASN A 1 90 ? -0.351 -32.656 -11.25 1 96.31 90 ASN A CA 1
ATOM 720 C C . ASN A 1 90 ? 0.494 -31.391 -11.117 1 96.31 90 ASN A C 1
ATOM 722 O O . ASN A 1 90 ? 1.157 -30.984 -12.07 1 96.31 90 ASN A O 1
ATOM 726 N N . LEU A 1 91 ? 0.375 -30.719 -9.992 1 97.94 91 LEU A N 1
ATOM 727 C CA . LEU A 1 91 ? 1.17 -29.516 -9.734 1 97.94 91 LEU A CA 1
ATOM 728 C C . LEU A 1 91 ? 2.59 -29.891 -9.32 1 97.94 91 LEU A C 1
ATOM 730 O O . LEU A 1 91 ? 2.787 -30.797 -8.508 1 97.94 91 LEU A O 1
ATOM 734 N N . ASN A 1 92 ? 3.5 -29.312 -9.898 1 97.94 92 ASN A N 1
ATOM 735 C CA . ASN A 1 92 ? 4.906 -29.406 -9.516 1 97.94 92 ASN A CA 1
ATOM 736 C C . ASN A 1 92 ? 5.34 -28.219 -8.656 1 97.94 92 ASN A C 1
ATOM 738 O O . ASN A 1 92 ? 5.516 -27.109 -9.156 1 97.94 92 ASN A O 1
ATOM 742 N N . GLU A 1 93 ? 5.59 -28.469 -7.441 1 98.12 93 GLU A N 1
ATOM 743 C CA . GLU A 1 93 ? 5.848 -27.406 -6.484 1 98.12 93 GLU A CA 1
ATOM 744 C C . GLU A 1 93 ? 7.129 -26.641 -6.824 1 98.12 93 GLU A C 1
ATOM 746 O O . GLU A 1 93 ? 7.207 -25.438 -6.648 1 98.12 93 GLU A O 1
ATOM 751 N N . GLU A 1 94 ? 8.141 -27.359 -7.25 1 98.31 94 GLU A N 1
ATOM 752 C CA . GLU A 1 94 ? 9.391 -26.719 -7.629 1 98.31 94 GLU A CA 1
ATOM 753 C C . GLU A 1 94 ? 9.18 -25.734 -8.781 1 98.31 94 GLU A C 1
ATOM 755 O O . GLU A 1 94 ? 9.719 -24.625 -8.766 1 98.31 94 GLU A O 1
ATOM 760 N N . LYS A 1 95 ? 8.438 -26.219 -9.758 1 98.31 95 LYS A N 1
ATOM 761 C CA . LYS A 1 95 ? 8.125 -25.344 -10.883 1 98.31 95 LYS A CA 1
ATOM 762 C C . LYS A 1 95 ? 7.32 -24.125 -10.43 1 98.31 95 LYS A C 1
ATOM 764 O O . LYS A 1 95 ? 7.562 -23.016 -10.898 1 98.31 95 LYS A O 1
ATOM 769 N N . LEU A 1 96 ? 6.406 -24.344 -9.531 1 98.81 96 LEU A N 1
ATOM 770 C CA . LEU A 1 96 ? 5.617 -23.25 -8.977 1 98.81 96 LEU A CA 1
ATOM 771 C C . LEU A 1 96 ? 6.512 -22.234 -8.273 1 98.81 96 LEU A C 1
ATOM 773 O O . LEU A 1 96 ? 6.332 -21.031 -8.43 1 98.81 96 LEU A O 1
ATOM 777 N N . GLN A 1 97 ? 7.418 -22.719 -7.531 1 98.81 97 GLN A N 1
ATOM 778 C CA . GLN A 1 97 ? 8.312 -21.844 -6.789 1 98.81 97 GLN A CA 1
ATOM 779 C C . GLN A 1 97 ? 9.203 -21.031 -7.73 1 98.81 97 GLN A C 1
ATOM 781 O O . GLN A 1 97 ? 9.43 -19.844 -7.512 1 98.81 97 GLN A O 1
ATOM 786 N N . LYS A 1 98 ? 9.734 -21.688 -8.719 1 98.69 98 LYS A N 1
ATOM 787 C CA . LYS A 1 98 ? 10.555 -20.969 -9.695 1 98.69 98 LYS A CA 1
ATOM 788 C C . LYS A 1 98 ? 9.758 -19.859 -10.383 1 98.69 98 LYS A C 1
ATOM 790 O O . LYS A 1 98 ? 10.266 -18.766 -10.586 1 98.69 98 LYS A O 1
ATOM 795 N N . SER A 1 99 ? 8.5 -20.203 -10.75 1 98.81 99 SER A N 1
ATOM 796 C CA . SER A 1 99 ? 7.617 -19.219 -11.352 1 98.81 99 SER A CA 1
ATOM 797 C C . SER A 1 99 ? 7.355 -18.047 -10.398 1 98.81 99 SER A C 1
ATOM 799 O O . SER A 1 99 ? 7.305 -16.891 -10.828 1 98.81 99 SER A O 1
ATOM 801 N N . LEU A 1 100 ? 7.188 -18.359 -9.117 1 98.88 100 LEU A N 1
ATOM 802 C CA . LEU A 1 100 ? 6.93 -17.328 -8.109 1 98.88 100 LEU A CA 1
ATOM 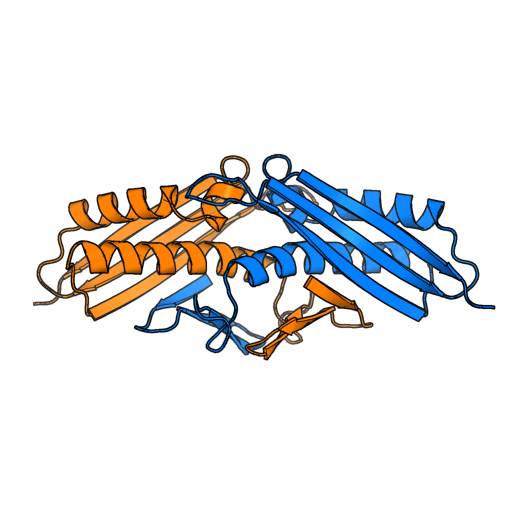803 C C . LEU A 1 100 ? 8.141 -16.422 -7.945 1 98.88 100 LEU A C 1
ATOM 805 O O . LEU A 1 100 ? 7.992 -15.203 -7.773 1 98.88 100 LEU A O 1
ATOM 809 N N . ASN A 1 101 ? 9.344 -17 -8.008 1 98.62 101 ASN A N 1
ATOM 810 C CA . ASN A 1 101 ? 10.562 -16.203 -7.957 1 98.62 101 ASN A CA 1
ATOM 811 C C . ASN A 1 101 ? 10.633 -15.211 -9.117 1 98.62 101 ASN A C 1
ATOM 813 O O . ASN A 1 101 ? 11.031 -14.055 -8.93 1 98.62 101 ASN A O 1
ATOM 817 N N . THR A 1 102 ? 10.297 -15.703 -10.25 1 98.62 102 THR A N 1
ATOM 818 C CA . THR A 1 102 ? 10.258 -14.844 -11.43 1 98.62 102 THR A CA 1
ATOM 819 C C . THR A 1 102 ? 9.227 -13.734 -11.25 1 98.62 102 THR A C 1
ATOM 821 O O . THR A 1 102 ? 9.492 -12.578 -11.578 1 98.62 102 THR A O 1
ATOM 824 N N . ALA A 1 103 ? 8.039 -14.086 -10.734 1 98.56 103 ALA A N 1
ATOM 825 C CA . ALA A 1 103 ? 6.977 -13.109 -10.508 1 98.56 103 ALA A CA 1
ATOM 826 C C . ALA A 1 103 ? 7.434 -12.023 -9.539 1 98.56 103 ALA A C 1
ATOM 828 O O . ALA A 1 103 ? 7.18 -10.836 -9.773 1 98.56 103 ALA A O 1
ATOM 829 N N . SER A 1 104 ? 8.055 -12.422 -8.453 1 98.38 104 SER A N 1
ATOM 830 C CA . SER A 1 104 ? 8.531 -11.484 -7.438 1 98.38 104 SER A CA 1
ATOM 831 C C . SER A 1 104 ? 9.477 -10.445 -8.031 1 98.38 104 SER A C 1
ATOM 833 O O . SER A 1 104 ? 9.367 -9.258 -7.727 1 98.38 104 SER A O 1
ATOM 835 N N . LYS A 1 105 ? 10.352 -10.922 -8.922 1 98.25 105 LYS A N 1
ATOM 836 C CA . LYS A 1 105 ? 11.336 -10.047 -9.547 1 98.25 105 LYS A CA 1
ATOM 837 C C . LYS A 1 105 ? 10.672 -9.094 -10.539 1 98.25 105 LYS A C 1
ATOM 839 O O . LYS A 1 105 ? 11.234 -8.047 -10.867 1 98.25 105 LYS A O 1
ATOM 844 N N . ASN A 1 106 ? 9.492 -9.484 -10.93 1 98.56 106 ASN A N 1
ATOM 845 C CA . ASN A 1 106 ? 8.812 -8.688 -11.945 1 98.56 106 ASN A CA 1
ATOM 846 C C . ASN A 1 106 ? 7.602 -7.961 -11.367 1 98.56 106 ASN A C 1
ATOM 848 O O . ASN A 1 106 ? 6.797 -7.398 -12.109 1 98.56 106 ASN A O 1
ATOM 852 N N . CYS A 1 107 ? 7.391 -8.016 -10.148 1 98.62 107 CYS A N 1
ATOM 853 C CA . CYS A 1 107 ? 6.305 -7.316 -9.477 1 98.62 107 CYS A CA 1
ATOM 854 C C . CYS A 1 107 ? 6.727 -5.906 -9.07 1 98.62 107 CYS A C 1
ATOM 856 O O . CYS A 1 107 ? 7.574 -5.734 -8.195 1 98.62 107 CYS A O 1
ATOM 858 N N . SER A 1 108 ? 6.121 -4.93 -9.625 1 98.81 108 SER A N 1
ATOM 859 C CA . SER A 1 108 ? 6.516 -3.541 -9.414 1 98.81 108 SER A CA 1
ATOM 860 C C . SER A 1 108 ? 6.383 -3.146 -7.945 1 98.81 108 SER A C 1
ATOM 862 O O . SER A 1 108 ? 7.238 -2.443 -7.406 1 98.81 108 SER A O 1
ATOM 864 N N . MET A 1 109 ? 5.301 -3.564 -7.25 1 98.88 109 MET A N 1
ATOM 865 C CA . MET A 1 109 ? 5.082 -3.154 -5.867 1 98.88 109 MET A CA 1
ATOM 866 C C . MET A 1 109 ? 6.105 -3.799 -4.941 1 98.88 109 MET A C 1
ATOM 868 O O . MET A 1 109 ? 6.676 -3.129 -4.078 1 98.88 109 MET A O 1
ATOM 872 N N . VAL A 1 110 ? 6.312 -5.109 -5.141 1 98.94 110 VAL A 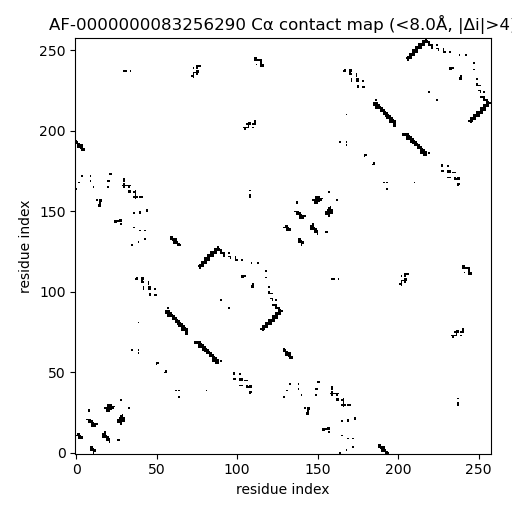N 1
ATOM 873 C CA . VAL A 1 110 ? 7.297 -5.797 -4.312 1 98.94 110 VAL A CA 1
ATOM 874 C C . VAL A 1 110 ? 8.68 -5.199 -4.555 1 98.94 110 VAL A C 1
ATOM 876 O O . VAL A 1 110 ? 9.398 -4.871 -3.604 1 98.94 110 VAL A O 1
ATOM 879 N N . GLN A 1 111 ? 9.07 -4.957 -5.789 1 98.88 111 GLN A N 1
ATOM 880 C CA . GLN A 1 111 ? 10.398 -4.441 -6.117 1 98.88 111 GLN A CA 1
ATOM 881 C C . GLN A 1 111 ? 10.555 -2.994 -5.652 1 98.88 111 GLN A C 1
ATOM 883 O O . GLN A 1 111 ? 11.68 -2.508 -5.492 1 98.88 111 GLN A O 1
ATOM 888 N N . SER A 1 112 ? 9.461 -2.295 -5.453 1 98.94 112 SER A N 1
ATOM 889 C CA . SER A 1 112 ? 9.508 -0.915 -4.98 1 98.94 112 SER A CA 1
ATOM 890 C C . SER A 1 112 ? 9.914 -0.848 -3.514 1 98.94 112 SER A C 1
ATOM 892 O O . SER A 1 112 ? 10.469 0.156 -3.061 1 98.94 112 SER A O 1
ATOM 894 N N . VAL A 1 113 ? 9.672 -1.934 -2.777 1 98.88 113 VAL A N 1
ATOM 895 C CA . VAL A 1 113 ? 9.859 -1.809 -1.337 1 98.88 113 VAL A CA 1
ATOM 896 C C . VAL A 1 113 ? 11.094 -2.604 -0.907 1 98.88 113 VAL A C 1
ATOM 898 O O . VAL A 1 113 ? 11.609 -2.412 0.197 1 98.88 113 VAL A O 1
ATOM 901 N N . VAL A 1 114 ? 11.57 -3.518 -1.717 1 98.25 114 VAL A N 1
ATOM 902 C CA . VAL A 1 114 ? 12.773 -4.277 -1.399 1 98.25 114 VAL A CA 1
ATOM 903 C C . VAL A 1 114 ? 14.008 -3.42 -1.662 1 98.25 114 VAL A C 1
ATOM 905 O O . VAL A 1 114 ? 14.086 -2.727 -2.678 1 98.25 114 VAL A O 1
ATOM 908 N N . PRO A 1 115 ? 15.039 -3.426 -0.773 1 96.81 115 PRO A N 1
ATOM 909 C CA . PRO A 1 115 ? 15.211 -4.371 0.333 1 96.81 115 PRO A CA 1
ATOM 910 C C . PRO A 1 115 ? 14.75 -3.799 1.673 1 96.81 115 PRO A C 1
ATOM 912 O O . PRO A 1 115 ? 14.898 -4.453 2.709 1 96.81 115 PRO A O 1
ATOM 915 N N . THR A 1 116 ? 14.195 -2.574 1.719 1 98.5 116 THR A N 1
ATOM 916 C CA . THR A 1 116 ? 13.867 -1.975 3.008 1 98.5 116 THR A CA 1
ATOM 917 C C . THR A 1 116 ? 12.852 -2.828 3.76 1 98.5 116 THR A C 1
ATOM 919 O O . THR A 1 116 ? 12.961 -3.006 4.977 1 98.5 116 THR A O 1
ATOM 922 N N . ILE A 1 117 ? 11.852 -3.293 3.078 1 98.81 117 ILE A N 1
ATOM 923 C CA . ILE A 1 117 ? 11.023 -4.387 3.58 1 98.81 117 ILE A CA 1
ATOM 924 C C . ILE A 1 117 ? 11.523 -5.711 3.014 1 98.81 117 ILE A C 1
ATOM 926 O O . ILE A 1 117 ? 11.641 -5.871 1.796 1 98.81 117 ILE A O 1
ATOM 930 N N . GLU A 1 118 ? 11.883 -6.633 3.859 1 98.81 118 GLU A N 1
ATOM 931 C CA . GLU A 1 118 ? 12.148 -7.988 3.393 1 98.81 118 GLU A CA 1
ATOM 932 C C . GLU A 1 118 ? 10.859 -8.695 2.984 1 98.81 118 GLU A C 1
ATOM 934 O O . GLU A 1 118 ? 9.938 -8.828 3.791 1 98.81 118 GLU A O 1
ATOM 939 N N . VAL A 1 119 ? 10.75 -9.133 1.734 1 98.88 119 VAL A N 1
ATOM 940 C CA . VAL A 1 119 ? 9.57 -9.844 1.263 1 98.88 119 VAL A CA 1
ATOM 941 C C . VAL A 1 119 ? 9.945 -11.273 0.884 1 98.88 119 VAL A C 1
ATOM 943 O O . VAL A 1 119 ? 10.766 -11.492 -0.011 1 98.88 119 VAL A O 1
ATOM 946 N N . GLU A 1 120 ? 9.438 -12.172 1.597 1 98.81 120 GLU A N 1
ATOM 947 C CA . GLU A 1 120 ? 9.609 -13.586 1.281 1 98.81 120 GLU A CA 1
ATOM 948 C C . GLU A 1 120 ? 8.328 -14.18 0.71 1 98.81 120 GLU A C 1
ATOM 950 O O . GLU A 1 120 ? 7.258 -14.055 1.309 1 98.81 120 GLU A O 1
ATOM 955 N N . GLU A 1 121 ? 8.438 -14.805 -0.401 1 98.88 121 GLU A N 1
ATOM 956 C CA . GLU A 1 121 ? 7.289 -15.438 -1.044 1 98.88 121 GLU A CA 1
ATOM 957 C C . GLU A 1 121 ? 7.504 -16.938 -1.203 1 98.88 121 GLU A C 1
ATOM 959 O O . GLU A 1 121 ? 8.492 -17.375 -1.805 1 98.88 121 GLU A O 1
ATOM 964 N N . THR A 1 122 ? 6.613 -17.703 -0.681 1 98.88 122 THR A N 1
ATOM 965 C CA . THR A 1 122 ? 6.672 -19.156 -0.763 1 98.88 122 THR A CA 1
ATOM 966 C C . THR A 1 122 ? 5.371 -19.719 -1.33 1 98.88 122 THR A C 1
ATOM 968 O O . THR A 1 122 ? 4.336 -19.047 -1.299 1 98.88 122 THR A O 1
ATOM 971 N N . VAL A 1 123 ? 5.48 -20.969 -1.875 1 98.88 123 VAL A N 1
ATOM 972 C CA . VAL A 1 123 ? 4.289 -21.594 -2.447 1 98.88 123 VAL A CA 1
ATOM 973 C C . VAL A 1 123 ? 4.219 -23.062 -2.035 1 98.88 123 VAL A C 1
ATOM 975 O O . VAL A 1 123 ? 5.242 -23.734 -1.958 1 98.88 123 VAL A O 1
ATOM 978 N N . GLU A 1 124 ? 3.121 -23.406 -1.676 1 98.62 124 GLU A N 1
ATOM 979 C CA . GLU A 1 124 ? 2.818 -24.812 -1.432 1 98.62 124 GLU A CA 1
ATOM 980 C C . GLU A 1 124 ? 1.812 -25.344 -2.447 1 98.62 124 GLU A C 1
ATOM 982 O O . GLU A 1 124 ? 0.819 -24.688 -2.752 1 98.62 124 GLU A O 1
ATOM 987 N N . ALA A 1 125 ? 2.029 -26.547 -3.027 1 98.38 125 ALA A N 1
ATOM 988 C CA . ALA A 1 125 ? 1.11 -27.203 -3.945 1 98.38 125 ALA A CA 1
ATOM 989 C C . ALA A 1 125 ? 0.197 -28.172 -3.201 1 98.38 125 ALA A C 1
ATOM 991 O O . ALA A 1 125 ? 0.668 -29.016 -2.42 1 98.38 125 ALA A O 1
ATOM 992 N N . ILE A 1 126 ? -1.042 -28.047 -3.352 1 97.88 126 ILE A N 1
ATOM 993 C CA . ILE A 1 126 ? -2.039 -28.984 -2.822 1 97.88 126 ILE A CA 1
ATOM 994 C C . ILE A 1 126 ? -2.639 -29.797 -3.961 1 97.88 126 ILE A C 1
ATOM 996 O O . ILE A 1 126 ? -3.578 -29.359 -4.625 1 97.88 126 ILE A O 1
ATOM 1000 N N . ASN A 1 127 ? -2.109 -31 -4.254 1 96.25 127 ASN A N 1
ATOM 1001 C CA . ASN A 1 127 ? -2.525 -31.844 -5.371 1 96.25 127 ASN A CA 1
ATOM 1002 C C . ASN A 1 127 ? -3.805 -32.594 -5.047 1 96.25 127 ASN A C 1
ATOM 1004 O O . ASN A 1 127 ? -3.881 -33.281 -4.027 1 96.25 127 ASN A O 1
ATOM 1008 N N . LYS A 1 128 ? -4.688 -32.438 -5.91 1 92 128 LYS A N 1
ATOM 1009 C CA . LYS A 1 128 ? -5.93 -33.188 -5.777 1 92 128 LYS A CA 1
ATOM 1010 C C . LYS A 1 128 ? -5.809 -34.562 -6.43 1 92 128 LYS A C 1
ATOM 1012 O O . LYS A 1 128 ? -4.996 -34.781 -7.336 1 92 128 LYS A O 1
ATOM 1017 N N . GLU A 1 129 ? -6.504 -35.594 -5.887 1 81 129 GLU A N 1
ATOM 1018 C CA . GLU A 1 129 ? -6.574 -36.938 -6.453 1 81 129 GLU A CA 1
ATOM 1019 C C . GLU A 1 129 ? -7.281 -36.938 -7.805 1 81 129 GLU A C 1
ATOM 1021 O O . GLU A 1 129 ? -8.172 -36.094 -8.047 1 81 129 GLU A O 1
ATOM 1026 N N . MET B 1 1 ? -3.318 -11.656 7.199 1 97.81 1 MET B N 1
ATOM 1027 C CA . MET B 1 1 ? -4.391 -11.391 6.246 1 97.81 1 MET B CA 1
ATOM 1028 C C . MET B 1 1 ? -4.469 -12.484 5.191 1 97.81 1 MET B C 1
ATOM 1030 O O . MET B 1 1 ? -3.451 -13.086 4.836 1 97.81 1 MET B O 1
ATOM 1034 N N . LYS B 1 2 ? -5.691 -12.719 4.777 1 98.75 2 LYS B N 1
ATOM 1035 C CA . LYS B 1 2 ? -5.898 -13.75 3.77 1 98.75 2 LYS B CA 1
ATOM 1036 C C . LYS B 1 2 ? -6.496 -13.164 2.494 1 98.75 2 LYS B C 1
ATOM 1038 O O . LYS B 1 2 ? -7.41 -12.336 2.5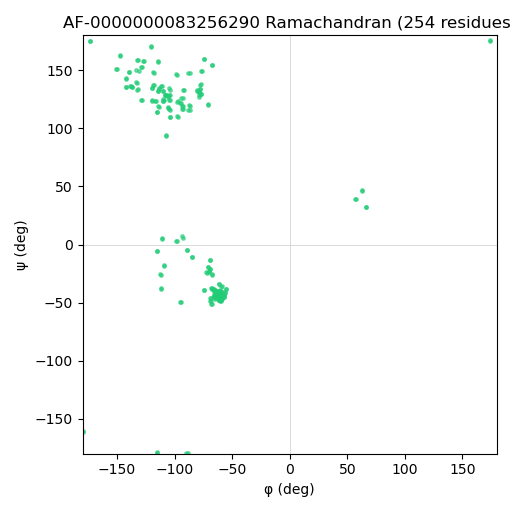55 1 98.75 2 LYS B O 1
ATOM 1043 N N . PHE B 1 3 ? -5.961 -13.625 1.393 1 98.88 3 PHE B N 1
ATOM 1044 C CA . PHE B 1 3 ? -6.426 -13.195 0.079 1 98.88 3 PHE B CA 1
ATOM 1045 C C . PHE B 1 3 ? -6.945 -14.375 -0.726 1 98.88 3 PHE B C 1
ATOM 1047 O O . PHE B 1 3 ? -6.297 -15.43 -0.781 1 98.88 3 PHE B O 1
ATOM 1054 N N . ASN B 1 4 ? -8.047 -14.188 -1.337 1 98.44 4 ASN B N 1
ATOM 1055 C CA . ASN B 1 4 ? -8.625 -15.18 -2.238 1 98.44 4 ASN B CA 1
ATOM 1056 C C . ASN B 1 4 ? -8.445 -14.773 -3.699 1 98.44 4 ASN B C 1
ATOM 1058 O O . ASN B 1 4 ? -8.742 -13.641 -4.078 1 98.44 4 ASN B O 1
ATOM 1062 N N . VAL B 1 5 ? -8.047 -15.672 -4.473 1 97.31 5 VAL B N 1
ATOM 1063 C CA . VAL B 1 5 ? -7.715 -15.383 -5.863 1 97.31 5 VAL B CA 1
ATOM 1064 C C . VAL B 1 5 ? -8.758 -16.016 -6.785 1 97.31 5 VAL B C 1
ATOM 1066 O O . VAL B 1 5 ? -8.969 -17.234 -6.75 1 97.31 5 VAL B O 1
ATOM 1069 N N . THR B 1 6 ? -9.336 -15.281 -7.551 1 88.25 6 THR B N 1
ATOM 1070 C CA . THR B 1 6 ? -10.211 -15.766 -8.609 1 88.25 6 THR B CA 1
ATOM 1071 C C . THR B 1 6 ? -9.641 -15.422 -9.984 1 88.25 6 THR B C 1
ATOM 1073 O O . THR B 1 6 ? -8.516 -14.922 -10.086 1 88.25 6 THR B O 1
ATOM 1076 N N . ASP B 1 7 ? -10.297 -15.758 -11.047 1 82.44 7 ASP B N 1
ATOM 1077 C CA . ASP B 1 7 ? -9.789 -15.531 -12.398 1 82.44 7 ASP B CA 1
ATOM 1078 C C . ASP B 1 7 ? -9.531 -14.047 -12.648 1 82.44 7 ASP B C 1
ATOM 1080 O O . ASP B 1 7 ? -8.539 -13.68 -13.273 1 82.44 7 ASP B O 1
ATOM 1084 N N . GLN B 1 8 ? -10.391 -13.266 -12.086 1 80.12 8 GLN B N 1
ATOM 1085 C CA . GLN B 1 8 ? -10.266 -11.867 -12.477 1 80.12 8 GLN B CA 1
ATOM 1086 C C . GLN B 1 8 ? -9.812 -11.008 -11.305 1 80.12 8 GLN B C 1
ATOM 1088 O O . GLN B 1 8 ? -9.227 -9.938 -11.5 1 80.12 8 GLN B O 1
ATOM 1093 N N . HIS B 1 9 ? -10.125 -11.516 -10.102 1 91 9 HIS B N 1
ATOM 1094 C CA . HIS B 1 9 ? -9.961 -10.625 -8.961 1 91 9 HIS B CA 1
ATOM 1095 C C . HIS B 1 9 ? -9.172 -11.305 -7.844 1 91 9 HIS B C 1
ATOM 1097 O O . HIS B 1 9 ? -9.141 -12.531 -7.762 1 91 9 HIS B O 1
ATOM 1103 N N . VAL B 1 10 ? -8.469 -10.523 -7.129 1 98.31 10 VAL B N 1
ATOM 1104 C CA . VAL B 1 10 ? -7.965 -10.875 -5.805 1 98.31 10 VAL B CA 1
ATOM 1105 C C . VAL B 1 10 ? -8.789 -10.164 -4.734 1 98.31 10 VAL B C 1
ATOM 1107 O O . VAL B 1 10 ? -9.047 -8.961 -4.836 1 98.31 10 VAL B O 1
ATOM 1110 N N . THR B 1 11 ? -9.266 -10.906 -3.783 1 98.69 11 THR B N 1
ATOM 1111 C CA . THR B 1 11 ? -10.102 -10.25 -2.781 1 98.69 11 THR B CA 1
ATOM 1112 C C . THR B 1 11 ? -9.609 -10.578 -1.373 1 98.69 11 THR B C 1
ATOM 1114 O O . THR B 1 11 ? -8.992 -11.625 -1.151 1 98.69 11 THR B O 1
ATOM 1117 N N . THR B 1 12 ? -9.852 -9.727 -0.476 1 98.75 12 THR B N 1
ATOM 1118 C CA . THR B 1 12 ? -9.672 -9.945 0.954 1 98.75 12 THR B CA 1
ATOM 1119 C C . THR B 1 12 ? -10.828 -9.352 1.744 1 98.75 12 THR B C 1
ATOM 1121 O O . THR B 1 12 ? -11.312 -8.266 1.42 1 98.75 12 THR B O 1
ATOM 1124 N N . ASP B 1 13 ? -11.328 -10.07 2.709 1 98.38 13 ASP B N 1
ATOM 1125 C CA . ASP B 1 13 ? -12.422 -9.617 3.564 1 98.38 13 ASP B CA 1
ATOM 1126 C C . ASP B 1 13 ? -11.891 -8.961 4.836 1 98.38 13 ASP B C 1
ATOM 1128 O O . ASP B 1 13 ? -11.195 -9.602 5.625 1 98.38 13 ASP B O 1
ATOM 1132 N N . LEU B 1 14 ? -12.266 -7.688 4.945 1 98.62 14 LEU B N 1
ATOM 1133 C CA . LEU B 1 14 ? -11.836 -6.922 6.113 1 98.62 14 LEU B CA 1
ATOM 1134 C C . LEU B 1 14 ? -13.039 -6.414 6.898 1 98.62 14 LEU B C 1
ATOM 1136 O O . LEU B 1 14 ? -14.18 -6.551 6.453 1 98.62 14 LEU B O 1
ATOM 1140 N N . GLU B 1 15 ? -12.805 -5.871 8.086 1 98.19 15 GLU B N 1
ATOM 1141 C CA . GLU B 1 15 ? -13.883 -5.414 8.953 1 98.19 15 GLU B CA 1
ATOM 1142 C C . GLU B 1 15 ? -14.758 -4.375 8.25 1 98.19 15 GLU B C 1
ATOM 1144 O O . GLU B 1 15 ? -15.984 -4.438 8.328 1 98.19 15 GLU B O 1
ATOM 1149 N N . TYR B 1 16 ? -14.18 -3.449 7.613 1 98.25 16 TYR B N 1
ATOM 1150 C CA . TYR B 1 16 ? -14.891 -2.357 6.961 1 98.25 16 TYR B CA 1
ATOM 1151 C C . TYR B 1 16 ? -15.688 -2.865 5.762 1 98.25 16 TYR B C 1
ATOM 1153 O O . TYR B 1 16 ? -16.859 -2.51 5.59 1 98.25 16 TYR B O 1
ATOM 1161 N N . ASP B 1 17 ? -14.984 -3.656 4.922 1 98.38 17 ASP B N 1
ATOM 1162 C CA . ASP B 1 17 ? -15.57 -4.148 3.682 1 98.38 17 ASP B CA 1
ATOM 1163 C C . ASP B 1 17 ? -14.648 -5.145 2.99 1 98.38 17 ASP B C 1
ATOM 1165 O O . ASP B 1 17 ? -13.547 -5.418 3.477 1 98.38 17 ASP B O 1
ATOM 1169 N N . GLN B 1 18 ? -15.203 -5.699 1.898 1 98.38 18 GLN B N 1
ATOM 1170 C CA . GLN B 1 18 ? -14.328 -6.473 1.021 1 98.38 18 GLN B CA 1
ATOM 11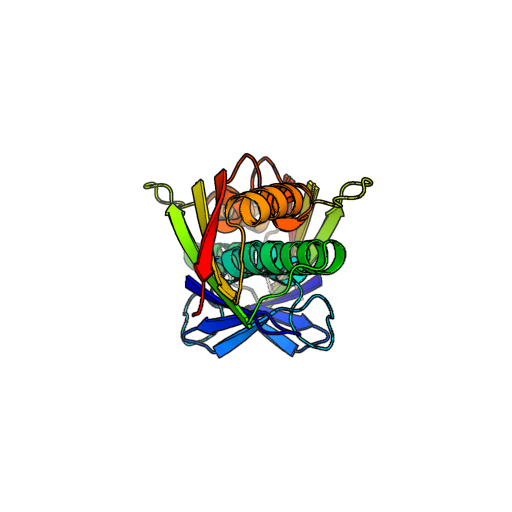71 C C . GLN B 1 18 ? -13.523 -5.562 0.104 1 98.38 18 GLN B C 1
ATOM 1173 O O . GLN B 1 18 ? -14.055 -4.59 -0.438 1 98.38 18 GLN B O 1
ATOM 1178 N N . LEU B 1 19 ? -12.273 -5.816 0.033 1 98.69 19 LEU B N 1
ATOM 1179 C CA . LEU B 1 19 ? -11.406 -5.117 -0.909 1 98.69 19 LEU B CA 1
ATOM 1180 C C . LEU B 1 19 ? -11.18 -5.953 -2.164 1 98.69 19 LEU B C 1
ATOM 1182 O O . LEU B 1 19 ? -10.766 -7.109 -2.08 1 98.69 19 LEU B O 1
ATOM 1186 N N . VAL B 1 20 ? -11.508 -5.41 -3.318 1 98.75 20 VAL B N 1
ATOM 1187 C CA . VAL B 1 20 ? -11.328 -6.078 -4.605 1 98.75 20 VAL B CA 1
ATOM 1188 C C . VAL B 1 20 ? -10.125 -5.488 -5.332 1 98.75 20 VAL B C 1
ATOM 1190 O O . VAL B 1 20 ? -10.047 -4.273 -5.531 1 98.75 20 VAL B O 1
ATOM 1193 N N . ILE B 1 21 ? -9.203 -6.289 -5.699 1 98.81 21 ILE B N 1
ATOM 1194 C CA . ILE B 1 21 ? -7.961 -5.895 -6.355 1 98.81 21 ILE B CA 1
ATOM 1195 C C . ILE B 1 21 ? -7.926 -6.457 -7.773 1 98.81 21 ILE B C 1
ATOM 1197 O O . ILE B 1 21 ? -8.211 -7.637 -7.988 1 98.81 21 ILE B O 1
ATOM 1201 N N . SER B 1 22 ? -7.59 -5.621 -8.758 1 98.38 22 SER B N 1
ATOM 1202 C CA . SER B 1 22 ? -7.555 -6.043 -10.148 1 98.38 22 SER B CA 1
ATOM 1203 C C . SER B 1 22 ? -6.512 -5.258 -10.938 1 98.38 22 SER B C 1
ATOM 1205 O O . SER B 1 22 ? -6.133 -4.156 -10.547 1 98.38 22 SER B O 1
ATOM 1207 N N . GLY B 1 23 ? -5.984 -5.902 -11.961 1 96.19 23 GLY B N 1
ATOM 1208 C CA . GLY B 1 23 ? -5.156 -5.172 -12.906 1 96.19 23 GLY B CA 1
ATOM 1209 C C . GLY B 1 23 ? -5.949 -4.207 -13.773 1 96.19 23 GLY B C 1
ATOM 1210 O O . GLY B 1 23 ? -5.391 -3.262 -14.328 1 96.19 23 GLY B O 1
ATOM 1211 N N . ASP B 1 24 ? -7.242 -4.484 -13.914 1 96 24 ASP B N 1
ATOM 1212 C CA . ASP B 1 24 ? -8.18 -3.611 -14.617 1 96 24 ASP B CA 1
ATOM 1213 C C . ASP B 1 24 ? -8.867 -2.65 -13.648 1 96 24 ASP B C 1
ATOM 1215 O O . ASP B 1 24 ? -9.664 -3.072 -12.812 1 96 24 ASP B O 1
ATOM 1219 N N . GLU B 1 25 ? -8.648 -1.39 -13.805 1 96.19 25 GLU B N 1
ATOM 1220 C CA . GLU B 1 25 ? -9.086 -0.391 -12.836 1 96.19 25 GLU B CA 1
ATOM 1221 C C . GLU B 1 25 ? -10.602 -0.253 -12.828 1 96.19 25 GLU B C 1
ATOM 1223 O O . GLU B 1 25 ? -11.172 0.345 -11.914 1 96.19 25 GLU B O 1
ATOM 1228 N N . SER B 1 26 ? -11.289 -0.812 -13.852 1 97.25 26 SER B N 1
ATOM 1229 C CA . SER B 1 26 ? -12.75 -0.777 -13.852 1 97.25 26 SER B CA 1
ATOM 1230 C C . SER B 1 26 ? -13.328 -1.939 -13.055 1 97.25 26 SER B C 1
ATOM 1232 O O . SER B 1 26 ? -14.516 -1.939 -12.727 1 97.25 26 SER B O 1
ATOM 1234 N N . GLU B 1 27 ? -12.508 -2.898 -12.68 1 97.44 27 GLU B N 1
ATOM 1235 C CA . GLU B 1 27 ? -13 -4.121 -12.047 1 97.44 27 GLU B CA 1
ATOM 1236 C C . GLU B 1 27 ? -12.508 -4.234 -10.609 1 97.44 27 GLU B C 1
ATOM 1238 O O . GLU B 1 27 ? -12.883 -5.16 -9.891 1 97.44 27 GLU B O 1
ATOM 1243 N N . GLY B 1 28 ? -11.672 -3.389 -10.117 1 98.19 28 GLY B N 1
ATOM 1244 C CA . GLY B 1 28 ? -11.086 -3.375 -8.789 1 98.19 28 GLY B CA 1
ATOM 1245 C C . GLY B 1 28 ? -10.023 -2.307 -8.617 1 98.19 28 GLY B C 1
ATOM 1246 O O . GLY B 1 28 ? -9.672 -1.611 -9.578 1 98.19 28 GLY B O 1
ATOM 1247 N N . PHE B 1 29 ? -9.523 -2.186 -7.41 1 98.81 29 PHE B N 1
ATOM 1248 C CA . PHE B 1 29 ? -8.43 -1.262 -7.145 1 98.81 29 PHE B CA 1
ATOM 1249 C C . PHE B 1 29 ? -7.102 -1.844 -7.621 1 98.81 29 PHE B C 1
ATOM 1251 O O . PHE B 1 29 ? -6.809 -3.016 -7.375 1 98.81 29 PHE B O 1
ATOM 1258 N N . ARG B 1 30 ? -6.32 -1.079 -8.289 1 98.56 30 ARG B N 1
ATOM 1259 C CA . ARG B 1 30 ? -5 -1.522 -8.727 1 98.56 30 ARG B CA 1
ATOM 1260 C C . ARG B 1 30 ? -4.008 -1.506 -7.562 1 98.56 30 ARG B C 1
ATOM 1262 O O . ARG B 1 30 ? -4.086 -0.641 -6.688 1 98.56 30 ARG B O 1
ATOM 1269 N N . PRO B 1 31 ? -3.045 -2.422 -7.617 1 98.75 31 PRO B N 1
ATOM 1270 C CA . PRO B 1 31 ? -2.043 -2.445 -6.547 1 98.75 31 PRO B CA 1
ATOM 1271 C C . PRO B 1 31 ? -1.335 -1.103 -6.375 1 98.75 31 PRO B C 1
ATOM 1273 O O . PRO B 1 31 ? -1.098 -0.667 -5.246 1 98.75 31 PRO B O 1
ATOM 1276 N N . PHE B 1 32 ? -1.039 -0.408 -7.418 1 98.88 32 PHE B N 1
ATOM 1277 C CA . PHE B 1 32 ? -0.409 0.906 -7.359 1 98.88 32 PHE B CA 1
ATOM 1278 C C . PHE B 1 32 ? -1.279 1.892 -6.59 1 98.88 32 PHE B C 1
ATOM 1280 O O . PHE B 1 32 ? -0.787 2.621 -5.727 1 98.88 32 PHE B O 1
ATOM 1287 N N . GLN B 1 33 ? -2.527 1.903 -6.898 1 98.94 33 GLN B N 1
ATOM 1288 C CA . GLN B 1 33 ? -3.469 2.783 -6.215 1 98.94 33 GLN B CA 1
ATOM 1289 C C . GLN B 1 33 ? -3.502 2.498 -4.715 1 98.94 33 GLN B C 1
ATOM 1291 O O . GLN B 1 33 ? -3.559 3.424 -3.904 1 98.94 33 GLN B O 1
ATOM 1296 N N . LEU B 1 34 ? -3.451 1.215 -4.371 1 98.94 34 LEU B N 1
ATOM 1297 C CA . LEU B 1 34 ? -3.471 0.81 -2.971 1 98.94 34 LEU B CA 1
ATOM 1298 C C . LEU B 1 34 ? -2.186 1.228 -2.266 1 98.94 34 LEU B C 1
ATOM 1300 O O . LEU B 1 34 ? -2.217 1.652 -1.108 1 98.94 34 LEU B O 1
ATOM 1304 N N . MET B 1 35 ? -1.022 1.161 -2.908 1 98.94 35 MET B N 1
ATOM 1305 C CA . MET B 1 35 ? 0.249 1.614 -2.352 1 98.94 35 MET B CA 1
ATOM 1306 C C . MET B 1 35 ? 0.209 3.109 -2.051 1 98.94 35 MET B C 1
ATOM 1308 O O . MET B 1 35 ? 0.541 3.533 -0.943 1 98.94 35 MET B O 1
ATOM 1312 N N . MET B 1 36 ? -0.258 3.887 -3.002 1 98.94 36 MET B N 1
ATOM 1313 C CA . MET B 1 36 ? -0.336 5.336 -2.826 1 98.94 36 MET B CA 1
ATOM 1314 C C . MET B 1 36 ? -1.305 5.695 -1.706 1 98.94 36 MET B C 1
ATOM 1316 O O . MET B 1 36 ? -1.03 6.59 -0.906 1 98.94 36 MET B O 1
ATOM 1320 N N . SER B 1 37 ? -2.395 4.969 -1.658 1 98.94 37 SER B N 1
ATOM 1321 C CA . SER B 1 37 ? -3.406 5.223 -0.639 1 98.94 37 SER B CA 1
ATOM 1322 C C . SER B 1 37 ? -2.889 4.875 0.753 1 98.94 37 SER B C 1
ATOM 1324 O O . SER B 1 37 ? -3.238 5.539 1.733 1 98.94 37 SER B O 1
ATOM 1326 N N . SER B 1 38 ? -2.139 3.816 0.82 1 98.94 38 SER B N 1
ATOM 1327 C CA . SER B 1 38 ? -1.518 3.443 2.086 1 98.94 38 SER B CA 1
ATOM 1328 C C . SER B 1 38 ? -0.587 4.539 2.59 1 98.94 38 SER B C 1
ATOM 1330 O O . SER B 1 38 ? -0.713 4.996 3.729 1 98.94 38 SER B O 1
ATOM 1332 N N . LEU B 1 39 ? 0.294 5.047 1.717 1 98.94 39 LEU B N 1
ATOM 1333 C CA . LEU B 1 39 ? 1.278 6.059 2.088 1 98.94 39 LEU B CA 1
ATOM 1334 C C . LEU B 1 39 ? 0.6 7.383 2.422 1 98.94 39 LEU B C 1
ATOM 1336 O O . LEU B 1 39 ? 0.826 7.945 3.494 1 98.94 39 LEU B O 1
ATOM 1340 N N . ALA B 1 40 ? -0.247 7.828 1.537 1 98.88 40 ALA B N 1
ATOM 1341 C CA . ALA B 1 40 ? -0.926 9.109 1.742 1 98.88 40 ALA B CA 1
ATOM 1342 C C . ALA B 1 40 ? -1.851 9.047 2.955 1 98.88 40 ALA B C 1
ATOM 1344 O O . ALA B 1 40 ? -1.852 9.953 3.789 1 98.88 40 ALA B O 1
ATOM 1345 N N . GLY B 1 41 ? -2.615 7.957 3.037 1 98.69 41 GLY B N 1
ATOM 1346 C CA . GLY B 1 41 ? -3.545 7.812 4.145 1 98.69 41 GLY B CA 1
ATOM 1347 C C . GLY B 1 41 ? -2.861 7.809 5.5 1 98.69 41 GLY B C 1
ATOM 1348 O O . GLY B 1 41 ? -3.32 8.477 6.434 1 98.69 41 GLY B O 1
ATOM 1349 N N . CYS B 1 42 ? -1.798 7.043 5.633 1 98.56 42 CYS B N 1
ATOM 1350 C CA . CYS B 1 42 ? -1.058 6.984 6.891 1 98.56 42 CYS B CA 1
ATOM 1351 C C . CYS B 1 42 ? -0.484 8.352 7.25 1 98.56 42 CYS B C 1
ATOM 1353 O O . CYS B 1 42 ? -0.578 8.789 8.398 1 98.56 42 CYS B O 1
ATOM 1355 N N . SER B 1 43 ? 0.156 8.984 6.254 1 98.69 43 SER B N 1
ATOM 1356 C CA . SER B 1 43 ? 0.744 10.305 6.48 1 98.69 43 SER B CA 1
ATOM 1357 C C . SER B 1 43 ? -0.304 11.297 6.965 1 98.69 43 SER B C 1
ATOM 1359 O O . SER B 1 43 ? -0.065 12.047 7.914 1 98.69 43 SER B O 1
ATOM 1361 N N . VAL B 1 44 ? -1.46 11.289 6.359 1 98.75 44 VAL B N 1
ATOM 1362 C CA . VAL B 1 44 ? -2.529 12.219 6.707 1 98.75 44 VAL B CA 1
ATOM 1363 C C . VAL B 1 44 ? -3.01 11.938 8.133 1 98.75 44 VAL B C 1
ATOM 1365 O O . VAL B 1 44 ? -3.195 12.867 8.922 1 98.75 44 VAL B O 1
ATOM 1368 N N . LEU B 1 45 ? -3.232 10.688 8.461 1 98.19 45 LEU B N 1
ATOM 1369 C CA . LEU B 1 45 ? -3.771 10.336 9.766 1 98.19 45 LEU B CA 1
ATOM 1370 C C . LEU B 1 45 ? -2.818 10.75 10.883 1 98.19 45 LEU B C 1
ATOM 1372 O O . LEU B 1 45 ? -3.25 11.273 11.906 1 98.19 45 LEU B O 1
ATOM 1376 N N . VAL B 1 46 ? -1.539 10.492 10.734 1 98.25 46 VAL B N 1
ATOM 1377 C CA . VAL B 1 46 ? -0.555 10.898 11.727 1 98.25 46 VAL B CA 1
ATOM 1378 C C . VAL B 1 46 ? -0.493 12.422 11.805 1 98.25 46 VAL B C 1
ATOM 1380 O O . VAL B 1 46 ? -0.439 13 12.891 1 98.25 46 VAL B O 1
ATOM 1383 N N . TYR B 1 47 ? -0.53 13.055 10.602 1 98.75 47 TYR B N 1
ATOM 1384 C CA . TYR B 1 47 ? -0.476 14.516 10.539 1 98.75 47 TYR B CA 1
ATOM 1385 C C . TYR B 1 47 ? -1.652 15.133 11.281 1 98.75 47 TYR B C 1
ATOM 1387 O O . TYR B 1 47 ? -1.474 16.062 12.07 1 98.75 47 TYR B O 1
ATOM 1395 N N . LYS B 1 48 ? -2.805 14.648 11.102 1 97.94 48 LYS B N 1
ATOM 1396 C CA . LYS B 1 48 ? -3.998 15.141 11.789 1 97.94 48 LYS B CA 1
ATOM 1397 C C . LYS B 1 48 ? -3.838 15.047 13.305 1 97.94 48 LYS B C 1
ATOM 1399 O O . LYS B 1 48 ? -4.203 15.969 14.031 1 97.94 48 LYS B O 1
ATOM 1404 N N . ARG B 1 49 ? -3.33 13.953 13.727 1 97.12 49 ARG B N 1
ATOM 1405 C CA . ARG B 1 49 ? -3.139 13.758 15.156 1 97.12 49 ARG B CA 1
ATOM 1406 C C . ARG B 1 49 ? -2.178 14.797 15.727 1 97.12 49 ARG B C 1
ATOM 1408 O O . ARG B 1 49 ? -2.41 15.336 16.812 1 97.12 49 ARG B O 1
ATOM 1415 N N . ILE B 1 50 ? -1.133 15.016 15.016 1 98.25 50 ILE B N 1
ATOM 1416 C CA . ILE B 1 50 ? -0.118 15.953 15.477 1 98.25 50 ILE B CA 1
ATOM 1417 C C . ILE B 1 50 ? -0.701 17.359 15.508 1 98.25 50 ILE B C 1
ATOM 1419 O O . ILE B 1 50 ? -0.506 18.109 16.469 1 98.25 50 ILE B O 1
ATOM 1423 N N . LEU B 1 51 ? -1.428 17.75 14.445 1 97.88 51 LEU B N 1
ATOM 1424 C CA . LEU B 1 51 ? -2.059 19.062 14.414 1 97.88 51 LEU B CA 1
ATOM 1425 C C . LEU B 1 51 ? -3.029 19.234 15.578 1 97.88 51 LEU B C 1
ATOM 1427 O O . LEU B 1 51 ? -3.082 20.297 16.203 1 97.88 51 LEU B O 1
ATOM 1431 N N . GLN B 1 52 ? -3.756 18.188 15.812 1 97.12 52 GLN B N 1
ATOM 1432 C CA . GLN B 1 52 ? -4.695 18.219 16.938 1 97.12 52 GLN B CA 1
ATOM 1433 C C . GLN B 1 52 ? -3.973 18.422 18.25 1 97.12 52 GLN B C 1
ATOM 1435 O O . GLN B 1 52 ? -4.398 19.234 19.078 1 97.12 52 GLN B O 1
ATOM 1440 N N . LYS B 1 53 ? -2.928 17.75 18.469 1 97.88 53 LYS B N 1
ATOM 1441 C CA . LYS B 1 53 ? -2.135 17.859 19.688 1 97.88 53 LYS B CA 1
ATOM 1442 C C . LYS B 1 53 ? -1.583 19.281 19.859 1 97.88 53 LYS B C 1
ATOM 1444 O O . LYS B 1 53 ? -1.46 19.781 20.969 1 97.88 53 LYS B O 1
ATOM 1449 N N . GLN B 1 54 ? -1.278 19.891 18.781 1 97.69 54 GLN B N 1
ATOM 1450 C CA . GLN B 1 54 ? -0.701 21.234 18.781 1 97.69 54 GLN B CA 1
ATOM 1451 C C . GLN B 1 54 ? -1.79 22.297 18.75 1 97.69 54 GLN B C 1
ATOM 1453 O O . GLN B 1 54 ? -1.494 23.5 18.719 1 97.69 54 GLN B O 1
ATOM 1458 N N . LYS B 1 55 ? -3.02 21.859 18.625 1 97.25 55 LYS B N 1
ATOM 1459 C CA . LYS B 1 55 ? -4.188 22.719 18.625 1 97.25 55 LYS B CA 1
ATOM 1460 C C . LYS B 1 55 ? -4.203 23.625 17.406 1 97.25 55 LYS B C 1
ATOM 1462 O O . LYS B 1 55 ? -4.582 24.797 17.484 1 97.25 55 LYS B O 1
ATOM 1467 N N . ILE B 1 56 ? -3.695 23.109 16.406 1 97.19 56 ILE B N 1
ATOM 1468 C CA . ILE B 1 56 ? -3.766 23.812 15.125 1 97.19 56 ILE B CA 1
ATOM 1469 C C . ILE B 1 56 ? -5.07 23.469 14.414 1 97.19 56 ILE B C 1
ATOM 1471 O O . ILE B 1 56 ? -5.301 22.312 14.062 1 97.19 56 ILE B O 1
ATOM 1475 N N . GLU B 1 57 ? -5.836 24.453 14.188 1 95.94 57 GLU B N 1
ATOM 1476 C CA . GLU B 1 57 ? -7.121 24.266 13.523 1 95.94 57 GLU B CA 1
ATOM 1477 C C . GLU B 1 57 ? -7.02 24.594 12.031 1 95.94 57 GLU B C 1
ATOM 1479 O O . GLU B 1 57 ? -6.238 25.453 11.633 1 95.94 57 GLU B O 1
ATOM 1484 N N . TYR B 1 58 ? -7.754 23.891 11.273 1 96.94 58 TYR B N 1
ATOM 1485 C CA . TYR B 1 58 ? -7.863 24.141 9.844 1 96.94 58 TYR B CA 1
ATOM 1486 C C . TYR B 1 58 ? -9.258 23.797 9.336 1 96.94 58 TYR B C 1
ATOM 1488 O O . TYR B 1 58 ? -10.031 23.141 10.031 1 96.94 58 TYR B O 1
ATOM 1496 N N . ASP B 1 59 ? -9.68 24.266 8.148 1 96 59 ASP B N 1
ATOM 1497 C CA . ASP B 1 59 ? -11.008 24.078 7.586 1 96 59 ASP B CA 1
ATOM 1498 C C . ASP B 1 59 ? -11.031 22.875 6.645 1 96 59 ASP B C 1
ATOM 1500 O O . ASP B 1 59 ? -11.977 22.078 6.672 1 96 59 ASP B O 1
ATOM 1504 N N . GLU B 1 60 ? -10.031 22.844 5.695 1 96.5 60 GLU B N 1
ATOM 1505 C CA . GLU B 1 60 ? -9.961 21.812 4.66 1 96.5 60 GLU B CA 1
ATOM 1506 C C . GLU B 1 60 ? -8.523 21.359 4.434 1 96.5 60 GLU B C 1
ATOM 1508 O O . GLU B 1 60 ? -7.586 22.156 4.598 1 96.5 60 GLU B O 1
ATOM 1513 N N . MET B 1 61 ? -8.43 20.141 4.082 1 98.31 61 MET B N 1
ATOM 1514 C CA . MET B 1 61 ? -7.121 19.609 3.711 1 98.31 61 MET B CA 1
ATOM 1515 C C . MET B 1 61 ? -7.238 18.641 2.547 1 98.31 61 MET B C 1
ATOM 1517 O O . MET B 1 61 ? -8.156 17.812 2.514 1 98.31 61 MET B O 1
ATOM 1521 N N . THR B 1 62 ? -6.383 18.75 1.594 1 98.75 62 THR B N 1
ATOM 1522 C CA . THR B 1 62 ? -6.25 17.797 0.492 1 98.75 62 THR B CA 1
ATOM 1523 C C . THR B 1 62 ? -4.789 17.422 0.287 1 98.75 62 THR B C 1
ATOM 1525 O O . THR B 1 62 ? -3.883 18.125 0.729 1 98.75 62 THR B O 1
ATOM 1528 N N . VAL B 1 63 ? -4.602 16.328 -0.324 1 98.88 63 VAL B N 1
ATOM 1529 C CA . VAL B 1 63 ? -3.252 15.859 -0.633 1 98.88 63 VAL B CA 1
ATOM 1530 C C . VAL B 1 63 ? -3.178 15.414 -2.092 1 98.88 63 VAL B C 1
ATOM 1532 O O . VAL B 1 63 ? -4.062 14.711 -2.58 1 98.88 63 VAL B O 1
ATOM 1535 N N . GLU B 1 64 ? -2.172 15.859 -2.742 1 98.88 64 GLU B N 1
ATOM 1536 C CA . GLU B 1 64 ? -1.858 15.383 -4.086 1 98.88 64 GLU B CA 1
ATOM 1537 C C . GLU B 1 64 ? -0.618 14.5 -4.082 1 98.88 64 GLU B C 1
ATOM 1539 O O . GLU B 1 64 ? 0.423 14.875 -3.543 1 98.88 64 GLU B O 1
ATOM 1544 N N . ALA B 1 65 ? -0.816 13.336 -4.695 1 98.88 65 ALA B N 1
ATOM 1545 C CA . ALA B 1 65 ? 0.29 12.383 -4.781 1 98.88 65 ALA B CA 1
ATOM 1546 C C . ALA B 1 65 ? 0.808 12.266 -6.211 1 98.88 65 ALA B C 1
ATOM 1548 O O . ALA B 1 65 ? 0.037 12.016 -7.137 1 98.88 65 ALA B O 1
ATOM 1549 N N . GLU B 1 66 ? 2.092 12.5 -6.348 1 98.69 66 GLU B N 1
ATOM 1550 C CA . GLU B 1 66 ? 2.795 12.297 -7.613 1 98.69 66 GLU B CA 1
ATOM 1551 C C . GLU B 1 66 ? 3.881 11.234 -7.477 1 98.69 66 GLU B C 1
ATOM 1553 O O . GLU B 1 66 ? 4.504 11.109 -6.422 1 98.69 66 GLU B O 1
ATOM 1558 N N . VAL B 1 67 ? 4.09 10.516 -8.594 1 98.81 67 VAL B N 1
ATOM 1559 C CA . VAL B 1 67 ? 4.992 9.367 -8.492 1 98.81 67 VAL B CA 1
ATOM 1560 C C . VAL B 1 67 ? 5.988 9.391 -9.648 1 98.81 67 VAL B C 1
ATOM 1562 O O . VAL B 1 67 ? 5.66 9.836 -10.75 1 98.81 67 VAL B O 1
ATOM 1565 N N . GLN B 1 68 ? 7.207 9.078 -9.367 1 98.75 68 GLN B N 1
ATOM 1566 C CA . GLN B 1 68 ? 8.211 8.734 -10.367 1 98.75 68 GLN B CA 1
ATOM 1567 C C . GLN B 1 68 ? 8.523 7.242 -10.352 1 98.75 68 GLN B C 1
ATOM 1569 O O . GLN B 1 68 ? 8.844 6.684 -9.297 1 98.75 68 GLN B O 1
ATOM 1574 N N . ARG B 1 69 ? 8.453 6.641 -11.508 1 98.62 69 ARG B N 1
ATOM 1575 C CA . ARG B 1 69 ? 8.727 5.211 -11.641 1 98.62 69 ARG B CA 1
ATOM 1576 C C . ARG B 1 69 ? 9.977 4.973 -12.484 1 98.62 69 ARG B C 1
ATOM 1578 O O . ARG B 1 69 ? 10.406 5.848 -13.234 1 98.62 69 ARG B O 1
ATOM 1585 N N . SER B 1 70 ? 10.562 3.779 -12.266 1 98.5 70 SER B N 1
ATOM 1586 C CA . SER B 1 70 ? 11.727 3.414 -13.07 1 98.5 70 SER B CA 1
ATOM 1587 C C . SER B 1 70 ? 11.344 3.191 -14.531 1 98.5 70 SER B C 1
ATOM 1589 O O . SER B 1 70 ? 10.195 2.857 -14.828 1 98.5 70 SER B O 1
ATOM 1591 N N . ASP B 1 71 ? 12.273 3.352 -15.492 1 97.38 71 ASP B N 1
ATOM 1592 C CA . ASP B 1 71 ? 12.008 3.244 -16.922 1 97.38 71 ASP B CA 1
ATOM 1593 C C . ASP B 1 71 ? 12.266 1.825 -17.422 1 97.38 71 ASP B C 1
ATOM 1595 O O . ASP B 1 71 ? 12.023 1.521 -18.594 1 97.38 71 ASP B O 1
ATOM 1599 N N . ASP B 1 72 ? 12.539 0.926 -16.641 1 97.56 72 ASP B N 1
ATOM 1600 C CA . ASP B 1 72 ? 12.742 -0.458 -17.047 1 97.56 72 ASP B CA 1
ATOM 1601 C C . ASP B 1 72 ? 11.43 -1.234 -17.047 1 97.56 72 ASP B C 1
ATOM 1603 O O . ASP B 1 72 ? 10.367 -0.665 -16.781 1 97.56 72 ASP B O 1
ATOM 1607 N N . ALA B 1 73 ? 11.414 -2.494 -17.375 1 96.69 73 ALA B N 1
ATOM 1608 C CA . ALA B 1 73 ? 10.219 -3.312 -17.562 1 96.69 73 ALA B CA 1
ATOM 1609 C C . ALA B 1 73 ? 9.484 -3.525 -16.234 1 96.69 73 ALA B C 1
ATOM 1611 O O . ALA B 1 73 ? 8.266 -3.734 -16.219 1 96.69 73 ALA B O 1
ATOM 1612 N N . VAL B 1 74 ? 10.164 -3.459 -15.133 1 97.56 74 VAL B N 1
ATOM 1613 C CA . VAL B 1 74 ? 9.555 -3.709 -13.836 1 97.56 74 VAL B CA 1
ATOM 1614 C C . VAL B 1 74 ? 8.695 -2.516 -13.43 1 97.56 74 VAL B C 1
ATOM 1616 O O . VAL B 1 74 ? 7.66 -2.68 -12.773 1 97.56 74 VAL B O 1
ATOM 1619 N N . ASN B 1 75 ? 9.203 -1.325 -13.742 1 98.56 75 ASN B N 1
ATOM 1620 C CA . ASN B 1 75 ? 8.445 -0.095 -13.531 1 98.56 75 ASN B CA 1
ATOM 1621 C C . ASN B 1 75 ? 8.148 0.133 -12.055 1 98.56 75 ASN B C 1
ATOM 1623 O O . ASN B 1 75 ? 7.008 0.4 -11.68 1 98.56 75 ASN B O 1
ATOM 1627 N N . LYS B 1 76 ? 9.133 -0.022 -11.195 1 98.75 76 LYS B N 1
ATOM 1628 C CA . LYS B 1 76 ? 8.961 0.121 -9.75 1 98.75 76 LYS B CA 1
ATOM 1629 C C . LYS B 1 76 ? 8.82 1.589 -9.359 1 98.75 76 LYS B C 1
ATOM 1631 O O . LYS B 1 76 ? 9.219 2.48 -10.109 1 98.75 76 LYS B O 1
ATOM 1636 N N . ILE B 1 77 ? 8.289 1.893 -8.242 1 98.94 77 ILE B N 1
ATOM 1637 C CA . ILE B 1 77 ? 8.18 3.234 -7.684 1 98.94 77 ILE B CA 1
ATOM 1638 C C . ILE B 1 77 ? 9.523 3.668 -7.113 1 98.94 77 ILE B C 1
ATOM 1640 O O . ILE B 1 77 ? 10.117 2.959 -6.297 1 98.94 77 ILE B O 1
ATOM 1644 N N . GLU B 1 78 ? 10 4.832 -7.477 1 98.88 78 GLU B N 1
ATOM 1645 C CA . GLU B 1 78 ? 11.281 5.324 -6.988 1 98.88 78 GLU B CA 1
ATOM 1646 C C . GLU B 1 78 ? 11.102 6.523 -6.059 1 98.88 78 GLU B C 1
ATOM 1648 O O . GLU B 1 78 ? 11.828 6.664 -5.074 1 98.88 78 GLU B O 1
ATOM 1653 N N . LYS B 1 79 ? 10.141 7.344 -6.426 1 98.88 79 LYS B N 1
ATOM 1654 C CA . LYS B 1 79 ? 9.898 8.555 -5.645 1 98.88 79 LYS B CA 1
ATOM 1655 C C . LYS B 1 79 ? 8.406 8.859 -5.555 1 98.88 79 LYS B C 1
ATOM 1657 O O . LYS B 1 79 ? 7.668 8.688 -6.527 1 98.88 79 LYS B O 1
ATOM 1662 N N . VAL B 1 80 ? 7.949 9.328 -4.445 1 98.94 80 VAL B N 1
ATOM 1663 C CA . VAL B 1 80 ? 6.586 9.781 -4.195 1 98.94 80 VAL B CA 1
ATOM 1664 C C . VAL B 1 80 ? 6.609 11.188 -3.59 1 98.94 80 VAL B C 1
ATOM 1666 O O . VAL B 1 80 ? 7.32 11.438 -2.615 1 98.94 80 VAL B O 1
ATOM 1669 N N . ASN B 1 81 ? 5.949 12.07 -4.184 1 98.94 81 ASN B N 1
ATOM 1670 C CA . ASN B 1 81 ? 5.719 13.391 -3.609 1 98.94 81 ASN B CA 1
ATOM 1671 C C . ASN B 1 81 ? 4.285 13.539 -3.102 1 98.94 81 ASN B C 1
ATOM 1673 O O . ASN B 1 81 ? 3.334 13.398 -3.869 1 98.94 81 ASN B O 1
ATOM 1677 N N . LEU B 1 82 ? 4.125 13.75 -1.849 1 98.94 82 LEU B N 1
ATOM 1678 C CA . LEU B 1 82 ? 2.84 14.07 -1.239 1 98.94 82 LEU B CA 1
ATOM 1679 C C . LEU B 1 82 ? 2.754 15.562 -0.907 1 98.94 82 LEU B C 1
ATOM 1681 O O . LEU B 1 82 ? 3.447 16.047 -0.006 1 98.94 82 LEU B O 1
ATOM 1685 N N . HIS B 1 83 ? 1.947 16.219 -1.623 1 98.94 83 HIS B N 1
ATOM 1686 C CA . HIS B 1 83 ? 1.782 17.656 -1.412 1 98.94 83 HIS B CA 1
ATOM 1687 C C . HIS B 1 83 ? 0.471 17.953 -0.696 1 98.94 83 HIS B C 1
ATOM 1689 O O . HIS B 1 83 ? -0.609 17.766 -1.26 1 98.94 83 HIS B O 1
ATOM 1695 N N . PHE B 1 84 ? 0.59 18.5 0.47 1 98.94 84 PHE B N 1
ATOM 1696 C CA . PHE B 1 84 ? -0.551 18.828 1.315 1 98.94 84 PHE B CA 1
ATOM 1697 C C . PHE B 1 84 ? -0.998 20.266 1.082 1 98.94 84 PHE B C 1
ATOM 1699 O O . PHE B 1 84 ? -0.171 21.188 1.039 1 98.94 84 PHE B O 1
ATOM 1706 N N . LYS B 1 85 ? -2.236 20.422 0.923 1 98.81 85 LYS B N 1
ATOM 1707 C CA . LYS B 1 85 ? -2.863 21.734 0.921 1 98.81 85 LYS B CA 1
ATOM 1708 C C . LYS B 1 85 ? -3.793 21.906 2.119 1 98.81 85 LYS B C 1
ATOM 1710 O O . LYS B 1 85 ? -4.816 21.219 2.219 1 98.81 85 LYS B O 1
ATOM 1715 N N . VAL B 1 86 ? -3.479 22.844 2.936 1 98.56 86 VAL B N 1
ATOM 1716 C CA . VAL B 1 86 ? -4.25 23.094 4.148 1 98.56 86 VAL B CA 1
ATOM 1717 C C . VAL B 1 86 ? -4.895 24.469 4.082 1 98.56 86 VAL B C 1
ATOM 1719 O O . VAL B 1 86 ? -4.199 25.484 3.926 1 98.56 86 VAL B O 1
ATOM 1722 N N . THR B 1 87 ? -6.184 24.5 4.211 1 98.25 87 THR B N 1
ATOM 1723 C CA . THR B 1 87 ? -6.945 25.75 4.164 1 98.25 87 THR B CA 1
ATOM 1724 C C . THR B 1 87 ? -7.504 26.094 5.543 1 98.25 87 THR B C 1
ATOM 1726 O O . THR B 1 87 ? -8.07 25.234 6.223 1 98.25 87 THR B O 1
ATOM 1729 N N . GLY B 1 88 ? -7.336 27.297 5.953 1 97.38 88 GLY B N 1
ATOM 1730 C CA . GLY B 1 88 ? -7.852 27.75 7.234 1 97.38 88 GLY B CA 1
ATOM 1731 C C . GLY B 1 88 ? -7.547 29.219 7.516 1 97.38 88 GLY B C 1
ATOM 1732 O O . GLY B 1 88 ? -7.453 30.031 6.594 1 97.38 88 GLY B O 1
ATOM 1733 N N . HIS B 1 89 ? -7.621 29.594 8.766 1 97.25 89 HIS B N 1
ATOM 1734 C CA . HIS B 1 89 ? -7.352 30.969 9.211 1 97.25 89 HIS B CA 1
ATOM 1735 C C . HIS B 1 89 ? -6.078 31.031 10.039 1 97.25 89 HIS B C 1
ATOM 1737 O O . HIS B 1 89 ? -5.844 30.172 10.898 1 97.25 89 HIS B O 1
ATOM 1743 N N . ASN B 1 90 ? -5.242 32.031 9.789 1 96.25 90 ASN B N 1
ATOM 1744 C CA . ASN B 1 90 ? -4.039 32.281 10.57 1 96.25 90 ASN B CA 1
ATOM 1745 C C . ASN B 1 90 ? -3.113 31.078 10.594 1 96.25 90 ASN B C 1
ATOM 1747 O O . ASN B 1 90 ? -2.594 30.719 11.648 1 96.25 90 ASN B O 1
ATOM 1751 N N . LEU B 1 91 ? -3 30.406 9.461 1 97.88 91 LEU B N 1
ATOM 1752 C CA . LEU B 1 91 ? -2.105 29.266 9.344 1 97.88 91 LEU B CA 1
ATOM 1753 C C . LEU B 1 91 ? -0.66 29.719 9.164 1 97.88 91 LEU B C 1
ATOM 1755 O O . LEU B 1 91 ? -0.384 30.625 8.391 1 97.88 91 LEU B O 1
ATOM 1759 N N . ASN B 1 92 ? 0.17 29.188 9.898 1 97.94 92 ASN B N 1
ATOM 1760 C CA . ASN B 1 92 ? 1.61 29.359 9.758 1 97.94 92 ASN B CA 1
ATOM 1761 C C . ASN B 1 92 ? 2.246 28.203 8.984 1 97.94 92 ASN B C 1
ATOM 1763 O O . ASN B 1 92 ? 2.398 27.109 9.516 1 97.94 92 ASN B O 1
ATOM 1767 N N . GLU B 1 93 ? 2.68 28.469 7.824 1 98.12 93 GLU B N 1
ATOM 1768 C CA . GLU B 1 93 ? 3.152 27.422 6.926 1 98.12 93 GLU B CA 1
ATOM 1769 C C . GLU B 1 93 ? 4.402 26.734 7.48 1 98.12 93 GLU B C 1
ATOM 1771 O O . GLU B 1 93 ? 4.578 25.531 7.324 1 98.12 93 GLU B O 1
ATOM 1776 N N . GLU B 1 94 ? 5.277 27.516 8.062 1 98.31 94 GLU B N 1
ATOM 1777 C CA . GLU B 1 94 ? 6.484 26.938 8.648 1 98.31 94 GLU B CA 1
ATOM 1778 C C . GLU B 1 94 ? 6.141 25.953 9.758 1 98.31 94 GLU B C 1
ATOM 1780 O O . GLU B 1 94 ? 6.742 24.875 9.836 1 98.31 94 GLU B O 1
ATOM 1785 N N . LYS B 1 95 ? 5.234 26.375 10.586 1 98.31 95 LYS B N 1
ATOM 1786 C CA . LYS B 1 95 ? 4.781 25.484 11.648 1 98.31 95 LYS B CA 1
ATOM 1787 C C . LYS B 1 95 ? 4.137 24.219 11.078 1 98.31 95 LYS B C 1
ATOM 1789 O O . LYS B 1 95 ? 4.359 23.125 11.578 1 98.31 95 LYS B O 1
ATOM 1794 N N . LEU B 1 96 ? 3.379 24.391 10.047 1 98.81 96 LEU B N 1
ATOM 1795 C CA . LEU B 1 96 ? 2.754 23.25 9.375 1 98.81 96 LEU B CA 1
ATOM 1796 C C . LEU B 1 96 ? 3.809 22.297 8.828 1 98.81 96 LEU B C 1
ATOM 1798 O O . LEU B 1 96 ? 3.674 21.078 8.961 1 98.81 96 LEU B O 1
ATOM 1802 N N . GLN B 1 97 ? 4.793 22.844 8.234 1 98.81 97 GLN B N 1
ATOM 1803 C CA . GLN B 1 97 ? 5.848 22.016 7.656 1 98.81 97 GLN B CA 1
ATOM 1804 C C . GLN B 1 97 ? 6.609 21.266 8.742 1 98.81 97 GLN B C 1
ATOM 1806 O O . GLN B 1 97 ? 6.945 20.078 8.562 1 98.81 97 GLN B O 1
ATOM 1811 N N . LYS B 1 98 ? 6.926 21.938 9.805 1 98.69 98 LYS B N 1
ATOM 1812 C CA . LYS B 1 98 ? 7.609 21.266 10.906 1 98.69 98 LYS B CA 1
ATOM 1813 C C . LYS B 1 98 ? 6.773 20.109 11.453 1 98.69 98 LYS B C 1
ATOM 1815 O O . LYS B 1 98 ? 7.301 19.031 11.742 1 98.69 98 LYS B O 1
ATOM 1820 N N . SER B 1 99 ? 5.465 20.375 11.609 1 98.81 99 SER B N 1
ATOM 1821 C CA . SER B 1 99 ? 4.547 19.328 12.062 1 98.81 99 SER B CA 1
ATOM 1822 C C . SER B 1 99 ? 4.516 18.156 11.086 1 98.81 99 SER B C 1
ATOM 1824 O O . SER B 1 99 ? 4.465 17 11.5 1 98.81 99 SER B O 1
ATOM 1826 N N . LEU B 1 100 ? 4.543 18.453 9.789 1 98.88 100 LEU B N 1
ATOM 1827 C CA . LEU B 1 100 ? 4.516 17.422 8.758 1 98.88 100 LEU B CA 1
ATOM 1828 C C . LEU B 1 100 ? 5.789 16.578 8.797 1 98.88 100 LEU B C 1
ATOM 1830 O O . LEU B 1 100 ? 5.738 15.359 8.609 1 98.88 100 LEU B O 1
ATOM 1834 N N . ASN B 1 101 ? 6.918 17.25 9.055 1 98.62 101 ASN B N 1
ATOM 1835 C CA . ASN B 1 101 ? 8.172 16.516 9.211 1 98.62 101 ASN B CA 1
ATOM 1836 C C . ASN B 1 101 ? 8.102 15.516 10.367 1 98.62 101 ASN B C 1
ATOM 1838 O O . ASN B 1 101 ? 8.594 14.391 10.25 1 98.62 101 ASN B O 1
ATOM 1842 N N . THR B 1 102 ? 7.566 15.984 11.43 1 98.62 102 THR B N 1
ATOM 1843 C CA . THR B 1 102 ? 7.379 15.109 12.586 1 98.62 102 THR B CA 1
ATOM 1844 C C . THR B 1 102 ? 6.453 13.945 12.242 1 98.62 102 THR B C 1
ATOM 1846 O O . THR B 1 102 ? 6.723 12.805 12.617 1 98.62 102 THR B O 1
ATOM 1849 N N . ALA B 1 103 ? 5.359 14.234 11.547 1 98.56 103 ALA B N 1
ATOM 1850 C CA . ALA B 1 103 ? 4.406 13.203 11.141 1 98.56 103 ALA B CA 1
ATOM 1851 C C . ALA B 1 103 ? 5.078 12.141 10.273 1 98.56 103 ALA B C 1
ATOM 1853 O O . ALA B 1 103 ? 4.863 10.945 10.461 1 98.56 103 ALA B O 1
ATOM 1854 N N . SER B 1 104 ? 5.848 12.586 9.305 1 98.38 104 SER B N 1
ATOM 1855 C CA . SER B 1 104 ? 6.539 11.688 8.383 1 98.38 104 SER B CA 1
ATOM 1856 C C . SER B 1 104 ? 7.422 10.703 9.133 1 98.38 104 SER B C 1
ATOM 1858 O O . SER B 1 104 ? 7.438 9.508 8.812 1 98.38 104 SER B O 1
ATOM 1860 N N . LYS B 1 105 ? 8.102 11.234 10.148 1 98.25 105 LYS B N 1
ATOM 1861 C CA . LYS B 1 105 ? 9.016 10.414 10.93 1 98.25 105 LYS B CA 1
ATOM 1862 C C . LYS B 1 105 ? 8.25 9.414 11.797 1 98.25 105 LYS B C 1
ATOM 1864 O O . LYS B 1 105 ? 8.805 8.398 12.227 1 98.25 105 LYS B O 1
ATOM 1869 N N . ASN B 1 106 ? 7.012 9.727 11.984 1 98.56 106 ASN B N 1
ATOM 1870 C CA . ASN B 1 106 ? 6.215 8.891 12.875 1 98.56 106 ASN B CA 1
ATOM 1871 C C . ASN B 1 106 ? 5.16 8.094 12.109 1 98.56 106 ASN B C 1
ATOM 1873 O O . ASN B 1 106 ? 4.281 7.48 12.719 1 98.56 106 ASN B O 1
ATOM 1877 N N . CYS B 1 107 ? 5.141 8.148 10.883 1 98.69 107 CYS B N 1
ATOM 1878 C CA . CYS B 1 107 ? 4.227 7.383 10.039 1 98.69 107 CYS B CA 1
ATOM 1879 C C . CYS B 1 107 ? 4.797 6.004 9.719 1 98.69 107 CYS B C 1
ATOM 1881 O O . CYS B 1 107 ? 5.785 5.891 9 1 98.69 107 CYS B O 1
ATOM 1883 N N . SER B 1 108 ? 4.176 5 10.164 1 98.81 108 SER B N 1
ATOM 1884 C CA . SER B 1 108 ? 4.688 3.639 10.031 1 98.81 108 SER B CA 1
ATOM 1885 C C . SER B 1 108 ? 4.82 3.242 8.562 1 98.81 108 SER B C 1
ATOM 1887 O O . SER B 1 108 ? 5.793 2.592 8.172 1 98.81 108 SER B O 1
ATOM 1889 N N . MET B 1 109 ? 3.832 3.582 7.699 1 98.88 109 MET B N 1
ATOM 1890 C CA . MET B 1 109 ? 3.869 3.168 6.30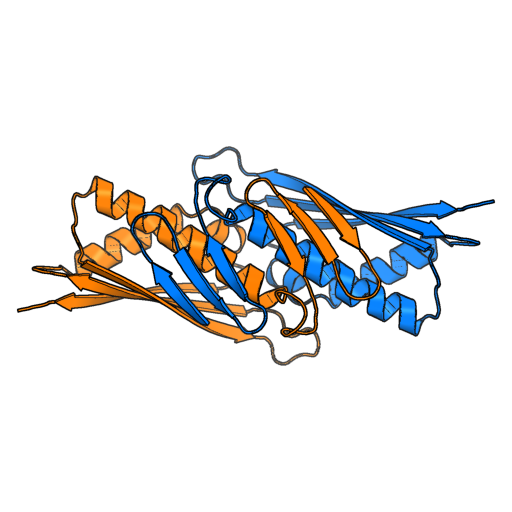1 1 98.88 109 MET B CA 1
ATOM 1891 C C . MET B 1 109 ? 4.996 3.873 5.551 1 98.88 109 MET B C 1
ATOM 1893 O O . MET B 1 109 ? 5.738 3.242 4.801 1 98.88 109 MET B O 1
ATOM 1897 N N . VAL B 1 110 ? 5.094 5.199 5.773 1 98.94 110 VAL B N 1
ATOM 1898 C CA . VAL B 1 110 ? 6.164 5.945 5.117 1 98.94 110 VAL B CA 1
ATOM 1899 C C . VAL B 1 110 ? 7.52 5.43 5.59 1 98.94 110 VAL B C 1
ATOM 1901 O O . VAL B 1 110 ? 8.398 5.148 4.773 1 98.94 110 VAL B O 1
ATOM 1904 N N . GLN B 1 111 ? 7.719 5.199 6.875 1 98.88 111 GLN B N 1
ATOM 1905 C CA . GLN B 1 111 ? 9 4.762 7.418 1 98.88 111 GLN B CA 1
ATOM 1906 C C . GLN B 1 111 ? 9.312 3.33 6.992 1 98.88 111 GLN B C 1
ATOM 1908 O O . GLN B 1 111 ? 10.477 2.91 7.023 1 98.88 111 GLN B O 1
ATOM 1913 N N . SER B 1 112 ? 8.305 2.572 6.621 1 98.94 112 SER B N 1
ATOM 1914 C CA . SER B 1 112 ? 8.516 1.199 6.176 1 98.94 112 SER B CA 1
ATOM 1915 C C . SER B 1 112 ? 9.156 1.162 4.793 1 98.94 112 SER B C 1
ATOM 1917 O O . SER B 1 112 ? 9.836 0.193 4.445 1 98.94 112 SER B O 1
ATOM 1919 N N . VAL B 1 113 ? 8.977 2.232 4.02 1 98.88 113 VAL B N 1
ATOM 1920 C CA . VAL B 1 113 ? 9.414 2.125 2.629 1 98.88 113 VAL B CA 1
ATOM 1921 C C . VAL B 1 113 ? 10.648 2.99 2.406 1 98.88 113 VAL B C 1
ATOM 1923 O O . VAL B 1 113 ? 11.359 2.83 1.406 1 98.88 113 VAL B O 1
ATOM 1926 N N . VAL B 1 114 ? 10.93 3.941 3.271 1 98.25 114 VAL B N 1
ATOM 1927 C CA . VAL B 1 114 ? 12.125 4.773 3.15 1 98.25 114 VAL B CA 1
ATOM 1928 C C . VAL B 1 114 ? 13.352 3.996 3.619 1 98.25 114 VAL B C 1
ATOM 1930 O O . VAL B 1 114 ? 13.297 3.297 4.633 1 98.25 114 VAL B O 1
ATOM 1933 N N . PRO B 1 115 ? 14.523 4.074 2.928 1 96.81 115 PRO B N 1
ATOM 1934 C CA . PRO B 1 115 ? 14.812 5.031 1.857 1 96.81 115 PRO B CA 1
ATOM 1935 C C . PRO B 1 115 ? 14.617 4.434 0.465 1 96.81 115 PRO B C 1
ATOM 1937 O O . PRO B 1 115 ? 14.898 5.094 -0.538 1 96.81 115 PRO B O 1
ATOM 1940 N N . THR B 1 116 ? 14.156 3.172 0.334 1 98.5 116 THR B N 1
ATOM 1941 C CA . THR B 1 116 ? 14.086 2.555 -0.985 1 98.5 116 THR B CA 1
ATOM 1942 C C . THR B 1 116 ? 13.164 3.348 -1.904 1 98.5 116 THR B C 1
ATOM 1944 O O . THR B 1 116 ? 13.461 3.537 -3.084 1 98.5 116 THR B O 1
ATOM 1947 N N . ILE B 1 117 ? 12.023 3.736 -1.409 1 98.81 117 ILE B N 1
ATOM 1948 C CA . ILE B 1 117 ? 11.227 4.781 -2.047 1 98.81 117 ILE B CA 1
ATOM 1949 C C . ILE B 1 117 ? 11.547 6.133 -1.412 1 98.81 117 ILE B C 1
ATOM 1951 O O . ILE B 1 117 ? 11.445 6.293 -0.194 1 98.81 117 ILE B O 1
ATOM 1955 N N . GLU B 1 118 ? 11.992 7.078 -2.184 1 98.81 118 GLU B N 1
ATOM 1956 C CA . GLU B 1 118 ? 12.102 8.445 -1.688 1 98.81 118 GLU B CA 1
ATOM 1957 C C . GLU B 1 118 ? 10.727 9.078 -1.503 1 98.81 118 GLU B C 1
ATOM 1959 O O . GLU B 1 118 ? 9.945 9.164 -2.453 1 98.81 118 GLU B O 1
ATOM 1964 N N . VAL B 1 119 ? 10.383 9.5 -0.289 1 98.88 119 VAL B N 1
ATOM 1965 C CA . VAL B 1 119 ? 9.102 10.141 -0.025 1 98.88 119 VAL B CA 1
ATOM 1966 C C . VAL B 1 119 ? 9.328 11.594 0.402 1 98.88 119 VAL B C 1
ATOM 1968 O O . VAL B 1 119 ? 9.977 11.852 1.419 1 98.88 119 VAL B O 1
ATOM 1971 N N . GLU B 1 120 ? 8.898 12.461 -0.393 1 98.81 120 GLU B N 1
ATOM 1972 C CA . GLU B 1 120 ? 8.938 13.883 -0.062 1 98.81 120 GLU B CA 1
ATOM 1973 C C . GLU B 1 120 ? 7.547 14.406 0.288 1 98.81 120 GLU B C 1
ATOM 1975 O O . GLU B 1 120 ? 6.598 14.219 -0.479 1 98.81 120 GLU B O 1
ATOM 1980 N N . GLU B 1 121 ? 7.434 15.023 1.397 1 98.88 121 GLU B N 1
ATOM 1981 C CA . GLU B 1 121 ? 6.164 15.586 1.841 1 98.88 121 GLU B CA 1
ATOM 1982 C C . GLU B 1 121 ? 6.266 17.094 2.023 1 98.88 121 GLU B C 1
ATOM 1984 O O . GLU B 1 121 ? 7.113 17.578 2.775 1 98.88 121 GLU B O 1
ATOM 1989 N N . THR B 1 122 ? 5.426 17.812 1.373 1 98.88 122 THR B N 1
ATOM 1990 C CA . THR B 1 122 ? 5.387 19.266 1.453 1 98.88 122 THR B CA 1
ATOM 1991 C C . THR B 1 122 ? 3.982 19.75 1.797 1 98.88 122 THR B C 1
ATOM 1993 O O . THR B 1 122 ? 3.004 19.031 1.598 1 98.88 122 THR B O 1
ATOM 1996 N N . VAL B 1 123 ? 3.936 21 2.346 1 98.88 123 VAL B N 1
ATOM 1997 C CA . VAL B 1 123 ? 2.633 21.547 2.713 1 98.88 123 VAL B CA 1
ATOM 1998 C C . VAL B 1 123 ? 2.549 23.016 2.289 1 98.88 123 VAL B C 1
ATOM 2000 O O . VAL B 1 123 ? 3.533 23.75 2.379 1 98.88 123 VAL B O 1
ATOM 2003 N N . GLU B 1 124 ? 1.5 23.312 1.756 1 98.62 124 GLU B N 1
ATOM 2004 C CA . GLU B 1 124 ? 1.161 24.703 1.454 1 98.62 124 GLU B CA 1
ATOM 2005 C C . GLU B 1 124 ? -0.027 25.172 2.287 1 98.62 124 GLU B C 1
ATOM 2007 O O . GLU B 1 124 ? -1.018 24.453 2.428 1 98.62 124 GLU B O 1
ATOM 2012 N N . ALA B 1 125 ? 0.026 26.375 2.9 1 98.38 125 ALA B N 1
ATOM 2013 C CA . ALA B 1 125 ? -1.07 26.984 3.648 1 98.38 125 ALA B CA 1
ATOM 2014 C C . ALA B 1 125 ? -1.9 27.891 2.754 1 98.38 125 ALA B C 1
ATOM 2016 O O . ALA B 1 125 ? -1.354 28.75 2.055 1 98.38 125 ALA B O 1
ATOM 2017 N N . ILE B 1 126 ? -3.131 27.703 2.697 1 97.81 126 ILE B N 1
ATOM 2018 C CA . ILE B 1 126 ? -4.078 28.562 2.002 1 97.81 126 ILE B CA 1
ATOM 2019 C C . ILE B 1 126 ? -4.91 29.344 3.02 1 97.81 126 ILE B C 1
ATOM 2021 O O . ILE B 1 126 ? -5.922 28.844 3.516 1 97.81 126 ILE B O 1
ATOM 2025 N N . ASN B 1 127 ? -4.512 30.562 3.395 1 96.19 127 ASN B N 1
ATOM 2026 C CA . ASN B 1 127 ? -5.156 31.375 4.422 1 96.19 127 ASN B CA 1
ATOM 2027 C C . ASN B 1 127 ? -6.406 32.062 3.887 1 96.19 127 ASN B C 1
ATOM 2029 O O . ASN B 1 127 ? -6.352 32.75 2.865 1 96.19 127 ASN B O 1
ATOM 2033 N N . LYS B 1 128 ? -7.414 31.875 4.598 1 91.94 128 LYS B N 1
ATOM 2034 C CA . LYS B 1 128 ? -8.656 32.562 4.258 1 91.94 128 LYS B CA 1
ATOM 2035 C C . LYS B 1 128 ? -8.727 33.938 4.918 1 91.94 128 LYS B C 1
ATOM 2037 O O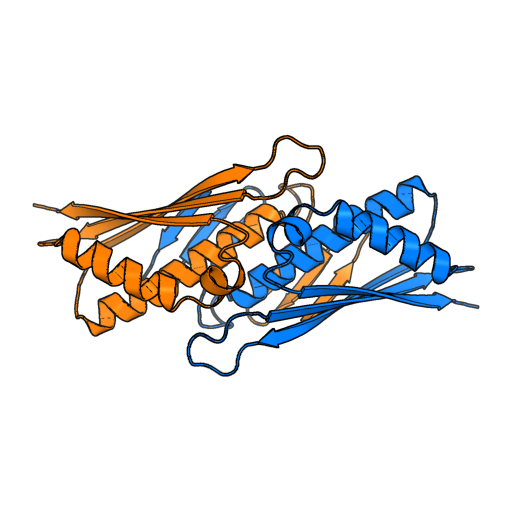 . LYS B 1 128 ? -8.086 34.156 5.941 1 91.94 128 LYS B O 1
ATOM 2042 N N . GLU B 1 129 ? -9.383 34.906 4.25 1 80.81 129 GLU B N 1
ATOM 2043 C CA . GLU B 1 129 ? -9.617 36.25 4.789 1 80.81 129 GLU B CA 1
ATOM 2044 C C . GLU B 1 129 ? -10.539 36.188 6.008 1 80.81 129 GLU B C 1
ATOM 2046 O O . GLU B 1 129 ? -11.398 35.312 6.105 1 80.81 129 GLU B O 1
#

Nearest PDB structures (foldseek):
  2e8c-assembly1_A  TM=8.864E-01  e=7.474E-10  Aquifex aeolicus VF5
  2onf-assembly1_B  TM=8.550E-01  e=8.442E-09  Thermoplasma acidophilum
  1vla-assembly1_A  TM=7.850E-01  e=1.598E-08  Thermotoga maritima MSB8
  2bjo-assembly1_B  TM=7.152E-01  e=5.038E-08  Bacillus subtilis
  6ecy-assembly1_B  TM=7.175E-01  e=2.050E-07  Chromobacterium violaceum ATCC 12472

Solvent-accessible surface area (backbone atoms only — not comparable to full-atom values): 13030 Å² total; per-residue (Å²): 91,58,36,45,47,56,96,74,38,34,33,33,82,49,84,50,46,74,47,50,30,17,95,48,45,75,75,12,48,30,33,66,59,28,40,52,45,11,39,51,41,32,40,49,55,39,29,52,51,53,34,54,75,69,67,54,72,68,77,44,41,38,36,38,45,45,75,42,58,48,91,57,92,44,47,23,49,42,35,37,38,39,40,33,40,38,29,26,61,87,64,53,47,69,60,51,40,54,50,45,55,53,18,47,74,52,11,27,56,51,53,19,25,44,74,48,25,41,74,47,76,48,62,46,63,47,65,53,134,90,59,36,43,49,54,97,74,38,35,32,34,80,50,84,50,47,74,48,50,30,16,93,48,46,76,76,13,48,30,34,67,60,29,40,52,45,12,39,53,42,31,39,49,54,40,31,51,50,51,34,54,75,70,67,55,71,68,78,44,40,37,35,40,45,46,77,42,59,48,93,56,93,45,46,22,51,42,34,36,39,41,40,33,39,38,28,27,59,87,66,53,46,67,61,51,41,54,49,45,53,54,16,47,73,51,12,26,57,50,53,20,26,44,75,49,25,41,74,47,76,48,64,45,63,46,65,53,134

Secondary structure (DSSP, 8-state):
-EEEE-SS-EEEE-SS-EEEE-SSTTTSB-HHHHHHHHHHHHHHHHHHHHHHHTT---SEEEEEEEEEE-SSSS--EEEEEEEEEEEESS--HHHHHHHHHHHHHT-HHHHHHTTTSEEEEEEEEEE--/-EEEE-SS-EEEE-SS-EEEE-SSTTTSB-HHHHHHHHHHHHHHHHHHHHHHHTT---SEEEEEEEEEE-SSSS--EEEEEEEEEEEESS--HHHHHHHHHHHHHT-HHHHHHTTTSEEEEEEEEEE--

Radius of gyration: 19.36 Å; Cα contacts (8 Å, |Δi|>4): 578; chains: 2; bounding box: 31×73×40 Å